Protein AF-A0A7V3J9Q7-F1 (afdb_monomer_lite)

pLDDT: mean 73.06, std 22.64, range [31.22, 98.19]

Secondary structure (DSSP, 8-state):
--------------------------------------------------------EEEEEPPTT--HHHHHHHTT--HHHHHHHTT-S-GGG--TTPEEEEE--------S-----HHHHHHHHHHHHTTS-GGGGSHHHHHHHHS-GGG---TTSEEEEEEEETTTTEEEEEEEEEETTEEEEEEEEEE-SS--STTPPPEEEEEEEEP-

Radius of gyration: 30.02 Å; chains: 1; bounding box: 65×78×77 Å

Organism: NCBI:txid2268181

InterPro domains:
  IPR018392 LysM domain [PF01476] (60-103)
  IPR018392 LysM domain [PS51782] (58-102)
  IPR018392 LysM domain [SM00257] (59-103)
  IPR018392 LysM domain [cd00118] (58-102)
  IPR036779 LysM domain superfamily [G3DSA:3.10.350.10] (44-114)
  IPR036779 LysM domain superfamily [SSF54106] (58-103)

Structure (mmCIF, N/CA/C/O backbone):
data_AF-A0A7V3J9Q7-F1
#
_entry.id   AF-A0A7V3J9Q7-F1
#
loop_
_atom_site.group_PDB
_atom_site.id
_atom_site.type_symbol
_atom_site.label_atom_id
_atom_site.label_alt_id
_atom_site.label_comp_id
_atom_site.label_asym_id
_atom_site.label_entity_id
_atom_site.label_seq_id
_atom_site.pdbx_PDB_ins_code
_atom_site.Cartn_x
_atom_site.Cartn_y
_atom_site.Cartn_z
_atom_site.occupancy
_atom_site.B_iso_or_equiv
_atom_site.auth_seq_id
_atom_site.auth_comp_id
_atom_site.auth_asym_id
_atom_site.auth_atom_id
_atom_site.pdbx_PDB_model_num
ATOM 1 N N . MET A 1 1 ? -10.368 -32.872 -55.584 1.00 41.00 1 MET A N 1
ATOM 2 C CA . MET A 1 1 ? -10.161 -34.328 -55.421 1.00 41.00 1 MET A CA 1
ATOM 3 C C . MET A 1 1 ? -9.789 -34.605 -53.972 1.00 41.00 1 MET A C 1
ATOM 5 O O . MET A 1 1 ? -8.940 -33.909 -53.437 1.00 41.00 1 MET A O 1
ATOM 9 N N . ARG A 1 2 ? -10.479 -35.553 -53.326 1.00 45.47 2 ARG A N 1
ATOM 10 C CA . ARG A 1 2 ? -10.194 -36.046 -51.968 1.00 45.47 2 ARG A CA 1
ATOM 11 C C . ARG A 1 2 ? -9.104 -37.123 -52.031 1.00 45.47 2 ARG A C 1
ATOM 13 O O . ARG A 1 2 ? -9.276 -38.074 -52.784 1.00 45.47 2 ARG A O 1
ATOM 20 N N . ALA A 1 3 ? -8.084 -37.044 -51.183 1.00 40.31 3 ALA A N 1
ATOM 21 C CA . ALA A 1 3 ? -7.290 -38.193 -50.730 1.00 40.31 3 ALA A CA 1
ATOM 22 C C . ALA A 1 3 ? -6.671 -37.804 -49.375 1.00 40.31 3 ALA A C 1
ATOM 24 O O . ALA A 1 3 ? -5.938 -36.828 -49.307 1.00 40.31 3 ALA A O 1
ATOM 25 N N . LYS A 1 4 ? -7.227 -38.263 -48.250 1.00 42.75 4 LYS A N 1
ATOM 26 C CA . LYS A 1 4 ? -7.109 -39.588 -47.604 1.00 42.75 4 LYS A CA 1
ATOM 27 C C . LYS A 1 4 ? -5.907 -39.644 -46.653 1.00 42.75 4 LYS A C 1
ATOM 29 O O . LYS A 1 4 ? -4.795 -39.269 -46.984 1.00 42.75 4 LYS A O 1
ATOM 34 N N . ILE A 1 5 ? -6.239 -40.085 -45.449 1.00 43.50 5 ILE A N 1
ATOM 35 C CA . ILE A 1 5 ? -5.492 -40.097 -44.198 1.00 43.50 5 ILE A CA 1
ATOM 36 C C . ILE A 1 5 ? -4.946 -41.524 -43.946 1.00 43.50 5 ILE A C 1
ATOM 38 O O . ILE A 1 5 ? -5.617 -42.482 -44.332 1.00 43.50 5 ILE A O 1
ATOM 42 N N . LEU A 1 6 ? -3.834 -41.603 -43.185 1.00 34.47 6 LEU A N 1
ATOM 43 C CA . LEU A 1 6 ? -3.257 -42.740 -42.413 1.00 34.47 6 LEU A CA 1
ATOM 44 C C . LEU A 1 6 ? -2.476 -43.849 -43.177 1.00 34.47 6 LEU A C 1
ATOM 46 O O . LEU A 1 6 ? -2.739 -44.038 -44.362 1.00 34.47 6 LEU A O 1
ATOM 50 N N . PRO A 1 7 ? -1.631 -44.688 -42.506 1.00 50.28 7 PRO A N 1
ATOM 51 C CA . PRO A 1 7 ? -1.006 -44.603 -41.163 1.00 50.28 7 PRO A CA 1
ATOM 52 C C . PRO A 1 7 ? 0.508 -44.976 -41.080 1.00 50.28 7 PRO A C 1
ATOM 54 O O . PRO A 1 7 ? 1.081 -45.590 -41.972 1.00 50.28 7 PRO A O 1
ATOM 57 N N . VAL A 1 8 ? 1.100 -44.618 -39.928 1.00 42.59 8 VAL A N 1
ATOM 58 C CA . VAL A 1 8 ? 2.053 -45.351 -39.051 1.00 42.59 8 VAL A CA 1
ATOM 59 C C . VAL A 1 8 ? 2.678 -46.647 -39.588 1.00 42.59 8 VAL A C 1
ATOM 61 O O . VAL A 1 8 ? 1.946 -47.581 -39.892 1.00 42.59 8 VAL A O 1
ATOM 64 N N . LEU A 1 9 ? 4.008 -46.786 -39.467 1.00 44.31 9 LEU A N 1
ATOM 65 C CA . LEU A 1 9 ? 4.623 -48.070 -39.109 1.00 44.31 9 LEU A CA 1
ATOM 66 C C . LEU A 1 9 ? 5.911 -47.901 -38.286 1.00 44.31 9 LEU A C 1
ATOM 68 O O . LEU A 1 9 ? 6.803 -47.115 -38.588 1.00 44.31 9 LEU A O 1
ATOM 72 N N . LEU A 1 10 ? 5.912 -48.671 -37.206 1.00 39.03 10 LEU A N 1
ATOM 73 C CA . LEU A 1 10 ? 6.928 -48.917 -36.199 1.00 39.03 10 LEU A CA 1
ATOM 74 C C . LEU A 1 10 ? 8.033 -49.808 -36.794 1.00 39.03 10 LEU A C 1
ATOM 76 O O . LEU A 1 10 ? 7.714 -50.819 -37.415 1.00 39.03 10 LEU A O 1
ATOM 80 N N . SER A 1 11 ? 9.308 -49.519 -36.542 1.00 42.97 11 SER A N 1
ATOM 81 C CA . SER A 1 11 ? 10.368 -50.520 -36.726 1.00 42.97 11 SER A CA 1
ATOM 82 C C . SER A 1 11 ? 11.548 -50.243 -35.801 1.00 42.97 11 SER A C 1
ATOM 84 O O . SER A 1 11 ? 12.405 -49.406 -36.076 1.00 42.97 11 SER A O 1
ATOM 86 N N . ALA A 1 12 ? 11.564 -50.970 -34.686 1.00 43.78 12 ALA A N 1
ATOM 87 C CA . ALA A 1 12 ? 12.750 -51.201 -33.880 1.00 43.78 12 ALA A CA 1
ATOM 88 C C . ALA A 1 12 ? 13.674 -52.187 -34.614 1.00 43.78 12 ALA A C 1
ATOM 90 O O . ALA A 1 12 ? 13.198 -53.198 -35.126 1.00 43.78 12 ALA A O 1
ATOM 91 N N . PHE A 1 13 ? 14.982 -51.933 -34.611 1.00 45.47 13 PHE A N 1
ATOM 92 C CA . PHE A 1 13 ? 15.988 -52.959 -34.879 1.00 45.47 13 PHE A CA 1
ATOM 93 C C . PHE A 1 13 ? 17.159 -52.782 -33.910 1.00 45.47 13 PHE A C 1
ATOM 95 O O . PHE A 1 13 ? 17.910 -51.812 -33.969 1.00 45.47 13 PHE A O 1
ATOM 102 N N . PHE A 1 14 ? 17.269 -53.736 -32.989 1.00 41.88 14 PHE A N 1
ATOM 103 C CA . PHE A 1 14 ? 18.466 -54.027 -32.212 1.00 41.88 14 PHE A CA 1
ATOM 104 C C . PHE A 1 14 ? 19.418 -54.849 -33.084 1.00 41.88 14 PHE A C 1
ATOM 106 O O . PHE A 1 14 ? 19.004 -55.903 -33.556 1.00 41.88 14 PHE A O 1
ATOM 113 N N . VAL A 1 15 ? 20.688 -54.450 -33.194 1.00 41.09 15 VAL A N 1
ATOM 114 C CA . VAL A 1 15 ? 21.815 -55.396 -33.280 1.00 41.09 15 VAL A CA 1
ATOM 115 C C . VAL A 1 15 ? 23.009 -54.799 -32.534 1.00 41.09 15 VAL A C 1
ATOM 117 O O . VAL A 1 15 ? 23.557 -53.767 -32.911 1.00 41.09 15 VAL A O 1
ATOM 120 N N . VAL A 1 16 ? 23.390 -55.473 -31.453 1.00 39.41 16 VAL A N 1
ATOM 121 C CA . VAL A 1 16 ? 24.635 -55.302 -30.697 1.00 39.41 16 VAL A CA 1
ATOM 122 C C . VAL A 1 16 ? 25.598 -56.390 -31.173 1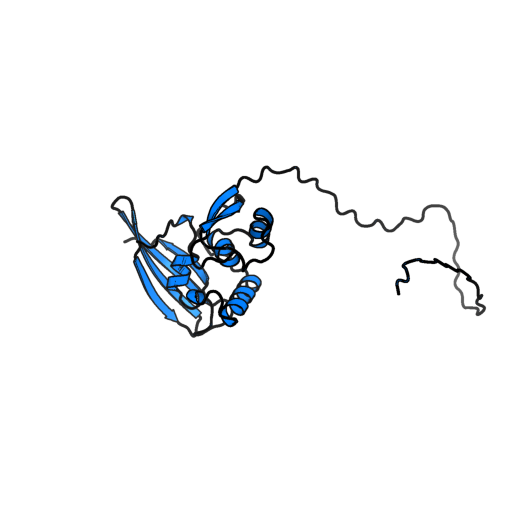.00 39.41 16 VAL A C 1
ATOM 124 O O . VAL A 1 16 ? 25.153 -57.523 -31.317 1.00 39.41 16 VAL A O 1
ATOM 127 N N . PHE A 1 17 ? 26.877 -56.061 -31.392 1.00 36.72 17 PHE A N 1
ATOM 128 C CA . PHE A 1 17 ? 28.076 -56.745 -30.855 1.00 36.72 17 PHE A CA 1
ATOM 129 C C . PHE A 1 17 ? 29.327 -56.408 -31.686 1.00 36.72 17 PHE A C 1
ATOM 131 O O . PHE A 1 17 ? 29.392 -56.683 -32.879 1.00 36.72 17 PHE A O 1
ATOM 138 N N . GLY A 1 18 ? 30.352 -55.871 -31.022 1.00 35.53 18 GLY A N 1
ATOM 139 C CA . GLY A 1 18 ? 31.709 -55.714 -31.547 1.00 35.53 18 GLY A CA 1
ATOM 140 C C . GLY A 1 18 ? 32.694 -55.694 -30.380 1.00 35.53 18 GLY A C 1
ATOM 141 O O . GLY A 1 18 ? 32.680 -54.776 -29.569 1.00 35.53 18 GLY A O 1
ATOM 142 N N . PHE A 1 19 ? 33.454 -56.778 -30.260 1.00 41.75 19 PHE A N 1
ATOM 143 C CA . PHE A 1 19 ? 34.238 -57.225 -29.109 1.00 41.75 19 PHE A CA 1
ATOM 144 C C . PHE A 1 19 ? 35.625 -56.553 -29.047 1.00 41.75 19 PHE A C 1
ATOM 146 O O . PHE A 1 19 ? 36.239 -56.283 -30.076 1.00 41.75 19 PHE A O 1
ATOM 153 N N . ILE A 1 20 ? 36.108 -56.314 -27.824 1.00 42.19 20 ILE A N 1
ATOM 154 C CA . ILE A 1 20 ? 37.386 -55.676 -27.456 1.00 42.19 20 ILE A CA 1
ATOM 155 C C . ILE A 1 20 ? 38.501 -56.730 -27.342 1.00 42.19 20 ILE A C 1
ATOM 157 O O . ILE A 1 20 ? 38.254 -57.805 -26.802 1.00 42.19 20 ILE A O 1
ATOM 161 N N . LEU A 1 21 ? 39.744 -56.387 -27.716 1.00 39.53 21 LEU A N 1
ATOM 162 C CA . LEU A 1 21 ? 40.967 -57.008 -27.176 1.00 39.53 21 LEU A CA 1
ATOM 163 C C . LEU A 1 21 ? 42.074 -55.959 -26.968 1.00 39.53 21 LEU A C 1
ATOM 165 O O . LEU A 1 21 ? 42.454 -55.254 -27.898 1.00 39.53 21 LEU A O 1
ATOM 169 N N . GLY A 1 22 ? 42.601 -55.897 -25.740 1.00 37.06 22 GLY A N 1
ATOM 170 C CA . GLY A 1 22 ? 43.742 -55.068 -25.335 1.00 37.06 22 GLY A CA 1
ATOM 171 C C . GLY A 1 22 ? 44.026 -55.157 -23.826 1.00 37.06 22 GLY A C 1
ATOM 172 O O . GLY A 1 22 ? 43.505 -54.370 -23.045 1.00 37.06 22 GLY A O 1
ATOM 173 N N . VAL A 1 23 ? 44.827 -56.154 -23.437 1.00 40.34 23 VAL A N 1
ATOM 174 C CA . VAL A 1 23 ? 45.453 -56.432 -22.116 1.00 40.34 23 VAL A CA 1
ATOM 175 C C . VAL A 1 23 ? 46.649 -55.483 -21.857 1.00 40.34 23 VAL A C 1
ATOM 177 O O . VAL A 1 23 ? 47.293 -55.100 -22.823 1.00 40.34 23 VAL A O 1
ATOM 180 N N . GLY A 1 24 ? 47.087 -55.071 -20.653 1.00 32.69 24 GLY A N 1
ATOM 181 C CA . GLY A 1 24 ? 46.700 -55.284 -19.249 1.00 32.69 24 GLY A CA 1
ATOM 182 C C . GLY A 1 24 ? 47.695 -54.582 -18.279 1.00 32.69 24 GLY A C 1
ATOM 183 O O . GLY A 1 24 ? 48.680 -54.024 -18.750 1.00 32.69 24 GLY A O 1
ATOM 184 N N . LEU A 1 25 ? 47.438 -54.602 -16.952 1.00 45.59 25 LEU A N 1
ATOM 185 C CA . LEU A 1 25 ? 48.426 -54.673 -15.836 1.00 45.59 25 LEU A CA 1
ATOM 186 C C . LEU A 1 25 ? 47.744 -54.669 -14.436 1.00 45.59 25 LEU A C 1
ATOM 188 O O . LEU A 1 25 ? 47.358 -53.644 -13.891 1.00 45.59 25 LEU A O 1
ATOM 192 N N . THR A 1 26 ? 47.589 -55.885 -13.901 1.00 34.38 26 THR A N 1
ATOM 193 C CA . THR A 1 26 ? 47.689 -56.386 -12.507 1.00 34.38 26 THR A CA 1
ATOM 194 C C . THR A 1 26 ? 47.547 -55.459 -11.277 1.00 34.38 26 THR A C 1
ATOM 196 O O . THR A 1 26 ? 48.438 -54.660 -11.005 1.00 34.38 26 THR A O 1
ATOM 199 N N . LYS A 1 27 ? 46.589 -55.781 -10.380 1.00 41.62 27 LYS A N 1
ATOM 200 C CA . LYS A 1 27 ? 46.812 -56.546 -9.121 1.00 41.62 27 LYS A CA 1
ATOM 201 C C . LYS A 1 27 ? 45.519 -57.248 -8.650 1.00 41.62 27 LYS A C 1
ATOM 203 O O . LYS A 1 27 ? 44.434 -56.686 -8.716 1.00 41.62 27 LYS A O 1
ATOM 208 N N . LEU A 1 28 ? 45.685 -58.496 -8.206 1.00 34.75 28 LEU A N 1
ATOM 209 C CA . LEU A 1 28 ? 44.680 -59.463 -7.747 1.00 34.75 28 LEU A CA 1
ATOM 210 C C . LEU A 1 28 ? 44.465 -59.349 -6.229 1.00 34.75 28 LEU A C 1
ATOM 212 O O . LEU A 1 28 ? 45.459 -59.346 -5.506 1.00 34.75 28 LEU A O 1
ATOM 216 N N . ASN A 1 29 ? 43.215 -59.394 -5.746 1.00 32.72 29 ASN A N 1
ATOM 217 C CA . ASN A 1 29 ? 42.894 -60.196 -4.558 1.00 32.72 29 ASN A CA 1
ATOM 218 C C . ASN A 1 29 ? 41.396 -60.582 -4.464 1.00 32.72 29 ASN A C 1
ATOM 220 O O . ASN A 1 29 ? 40.527 -59.727 -4.364 1.00 32.72 29 ASN A O 1
ATOM 224 N N . THR A 1 30 ? 41.187 -61.898 -4.558 1.00 37.56 30 THR A N 1
ATOM 225 C CA . THR A 1 30 ? 40.127 -62.832 -4.109 1.00 37.56 30 THR A CA 1
ATOM 226 C C . THR A 1 30 ? 38.673 -62.401 -3.785 1.00 37.56 30 THR A C 1
ATOM 228 O O . THR A 1 30 ? 38.388 -61.523 -2.982 1.00 37.56 30 THR A O 1
ATOM 231 N N . SER A 1 31 ? 37.754 -63.160 -4.407 1.00 37.31 31 SER A N 1
ATOM 232 C CA . SER A 1 31 ? 36.275 -63.168 -4.343 1.00 37.31 31 SER A CA 1
ATOM 233 C C . SER A 1 31 ? 35.722 -63.804 -3.046 1.00 37.31 31 SER A C 1
ATOM 235 O O . SER A 1 31 ? 36.432 -64.605 -2.435 1.00 37.31 31 SER A O 1
ATOM 237 N N . PRO A 1 32 ? 34.462 -63.521 -2.642 1.00 42.09 32 PRO A N 1
ATOM 238 C CA . PRO A 1 32 ? 33.337 -64.335 -3.135 1.00 42.09 32 PRO A CA 1
ATOM 239 C C . PRO A 1 32 ? 32.060 -63.528 -3.481 1.00 42.09 32 PRO A C 1
ATOM 241 O O . PRO A 1 32 ? 31.692 -62.579 -2.799 1.00 42.09 32 PRO A O 1
ATOM 244 N N . SER A 1 33 ? 31.339 -63.946 -4.526 1.00 38.38 33 SER A N 1
ATOM 245 C CA . SER A 1 33 ? 29.896 -63.667 -4.715 1.00 38.38 33 SER A CA 1
ATOM 246 C C . SER A 1 33 ? 29.082 -64.652 -3.853 1.00 38.38 33 SER A C 1
ATOM 248 O O . SER A 1 33 ? 29.556 -65.783 -3.713 1.00 38.38 33 SER A O 1
ATOM 250 N N . PRO A 1 34 ? 27.878 -64.320 -3.317 1.00 41.72 34 PRO A N 1
ATOM 251 C CA . PRO A 1 34 ? 26.748 -63.939 -4.177 1.00 41.72 34 PRO A CA 1
ATOM 252 C C . PRO A 1 34 ? 25.661 -63.000 -3.575 1.00 41.72 34 PRO A C 1
ATOM 254 O O . PRO A 1 34 ? 25.532 -62.837 -2.368 1.00 41.72 34 PRO A O 1
ATOM 257 N N . ILE A 1 35 ? 24.776 -62.530 -4.471 1.00 33.41 35 ILE A N 1
ATOM 258 C CA . ILE A 1 35 ? 23.410 -61.995 -4.249 1.00 33.41 35 ILE A CA 1
ATOM 259 C C . ILE A 1 35 ? 23.276 -60.472 -4.009 1.00 33.41 35 ILE A C 1
ATOM 261 O O . ILE A 1 35 ? 23.904 -59.880 -3.144 1.00 33.41 35 ILE A O 1
ATOM 265 N N . ALA A 1 36 ? 22.329 -59.904 -4.768 1.00 36.38 36 ALA A N 1
ATOM 266 C CA . ALA A 1 36 ? 21.665 -58.603 -4.637 1.00 36.38 36 ALA A CA 1
ATOM 267 C C . ALA A 1 36 ? 22.409 -57.357 -5.149 1.00 36.38 36 ALA A C 1
ATOM 269 O O . ALA A 1 36 ? 23.068 -56.616 -4.427 1.00 36.38 36 ALA A O 1
ATOM 270 N N . GLN A 1 37 ? 22.136 -57.055 -6.420 1.00 33.41 37 GLN A N 1
ATOM 271 C CA . GLN A 1 37 ? 22.064 -55.690 -6.924 1.00 33.41 37 GLN A CA 1
ATOM 272 C C . GLN A 1 37 ? 20.987 -54.913 -6.145 1.00 33.41 37 GLN A C 1
ATOM 274 O O . GLN A 1 37 ? 19.808 -54.916 -6.499 1.00 33.41 37 GLN A O 1
ATOM 279 N N . THR A 1 38 ? 21.380 -54.211 -5.091 1.00 31.22 38 THR A N 1
ATOM 280 C CA . THR A 1 38 ? 20.628 -53.054 -4.592 1.00 31.22 38 THR A CA 1
ATOM 281 C C . THR A 1 38 ? 20.996 -51.902 -5.532 1.00 31.22 38 THR A C 1
ATOM 283 O O . THR A 1 38 ? 22.032 -51.265 -5.398 1.00 31.22 38 THR A O 1
ATOM 286 N N . SER A 1 39 ? 20.328 -51.774 -6.678 1.00 37.19 39 SER A N 1
ATOM 287 C CA . SER A 1 39 ? 19.105 -50.977 -6.773 1.00 37.19 39 SER A CA 1
ATOM 288 C C . SER A 1 39 ? 19.296 -49.660 -6.029 1.00 37.19 39 SER A C 1
ATOM 290 O O . SER A 1 39 ? 19.082 -49.604 -4.823 1.00 37.19 39 SER A O 1
ATOM 292 N N . GLN A 1 40 ? 19.708 -48.616 -6.754 1.00 38.75 40 GLN A N 1
ATOM 293 C CA . GLN A 1 40 ? 19.449 -47.239 -6.349 1.00 38.75 40 GLN A CA 1
ATOM 294 C C . GLN A 1 40 ? 17.972 -47.149 -5.949 1.00 38.75 40 GLN A C 1
ATOM 296 O O . GLN A 1 40 ? 17.105 -47.286 -6.819 1.00 38.75 40 GLN A O 1
ATOM 301 N N . PRO A 1 41 ? 17.637 -46.902 -4.675 1.00 39.69 41 PRO A N 1
ATOM 302 C CA . PRO A 1 41 ? 16.307 -46.458 -4.354 1.00 39.69 41 PRO A CA 1
ATOM 303 C C . PRO A 1 41 ? 16.287 -44.991 -4.762 1.00 39.69 41 PRO A C 1
ATOM 305 O O . PRO A 1 41 ? 16.881 -44.130 -4.113 1.00 39.69 41 PRO A O 1
ATOM 308 N N . LYS A 1 42 ? 15.609 -44.726 -5.882 1.00 37.22 42 LYS A N 1
ATOM 309 C CA . LYS A 1 42 ? 14.637 -43.637 -5.993 1.00 37.22 42 LYS A CA 1
ATOM 310 C C . LYS A 1 42 ? 14.249 -43.208 -4.579 1.00 37.22 42 LYS A C 1
ATOM 312 O O . LYS A 1 42 ? 13.514 -43.943 -3.924 1.00 37.22 42 LYS A O 1
ATOM 317 N N . GLN A 1 43 ? 14.817 -42.103 -4.089 1.00 34.53 43 GLN A N 1
ATOM 318 C CA . GLN A 1 43 ? 14.392 -41.557 -2.812 1.00 34.53 43 GLN A CA 1
ATOM 319 C C . GLN A 1 43 ? 12.928 -41.193 -2.986 1.00 34.53 43 GLN A C 1
ATOM 321 O O . GLN A 1 43 ? 12.533 -40.282 -3.712 1.00 34.53 43 GLN A O 1
ATOM 326 N N . GLU A 1 44 ? 12.143 -42.080 -2.407 1.00 40.12 44 GLU A N 1
ATOM 327 C CA . GLU A 1 44 ? 10.722 -42.070 -2.255 1.00 40.12 44 GLU A CA 1
ATOM 328 C C . GLU A 1 44 ? 10.382 -40.751 -1.572 1.00 40.12 44 GLU A C 1
ATOM 330 O O . GLU A 1 44 ? 10.581 -40.576 -0.370 1.00 40.12 44 GLU A O 1
ATOM 335 N N . VAL A 1 45 ? 9.912 -39.786 -2.369 1.00 42.19 45 VAL A N 1
ATOM 336 C CA . VAL A 1 45 ? 9.119 -38.676 -1.853 1.00 42.19 45 VAL A CA 1
ATOM 337 C C . VAL A 1 45 ? 7.956 -39.345 -1.148 1.00 42.19 45 VAL A C 1
ATOM 339 O O . VAL A 1 45 ? 7.003 -39.809 -1.776 1.00 42.19 45 VAL A O 1
ATOM 342 N N . LYS A 1 46 ? 8.115 -39.484 0.166 1.00 36.06 46 LYS A N 1
ATOM 343 C CA . LYS A 1 46 ? 7.106 -39.939 1.100 1.00 36.06 46 LYS A CA 1
ATOM 344 C C . LYS A 1 46 ? 5.839 -39.181 0.729 1.00 36.06 46 LYS A C 1
ATOM 346 O O . LYS A 1 46 ? 5.761 -37.972 0.935 1.00 36.06 46 LYS A O 1
ATOM 351 N N . LYS A 1 47 ? 4.872 -39.884 0.131 1.00 34.94 47 LYS A N 1
ATOM 352 C CA . LYS A 1 47 ? 3.496 -39.414 -0.000 1.00 34.94 47 LYS A CA 1
ATOM 353 C C . LYS A 1 47 ? 2.987 -39.210 1.420 1.00 34.94 47 LYS A C 1
ATOM 355 O O . LYS A 1 47 ? 2.400 -40.106 2.018 1.00 34.94 47 LYS A O 1
ATOM 360 N N . GLN A 1 48 ? 3.253 -38.040 1.983 1.00 32.19 48 GLN A N 1
ATOM 361 C CA . GLN A 1 48 ? 2.405 -37.497 3.017 1.00 32.19 48 GLN A CA 1
ATOM 362 C C . GLN A 1 48 ? 1.076 -37.231 2.320 1.00 32.19 48 GLN A C 1
ATOM 364 O O . GLN A 1 48 ? 0.919 -36.272 1.571 1.00 32.19 48 GLN A O 1
ATOM 369 N N . GLN A 1 49 ? 0.149 -38.170 2.493 1.00 40.69 49 GLN A N 1
ATOM 370 C CA . GLN A 1 49 ? -1.270 -37.883 2.404 1.00 40.69 49 GLN A CA 1
ATOM 371 C C . GLN A 1 49 ? -1.550 -36.718 3.354 1.00 40.69 49 GLN A C 1
ATOM 373 O O . GLN A 1 49 ? -1.750 -36.920 4.549 1.00 40.69 49 GLN A O 1
ATOM 378 N N . THR A 1 50 ? -1.573 -35.498 2.833 1.00 37.25 50 THR A N 1
ATOM 379 C CA . THR A 1 50 ? -2.413 -34.463 3.417 1.00 37.25 50 THR A CA 1
ATOM 380 C C . THR A 1 50 ? -3.843 -34.913 3.150 1.00 37.25 50 THR A C 1
ATOM 382 O O . THR A 1 50 ? -4.311 -34.945 2.011 1.00 37.25 50 THR A O 1
ATOM 385 N N . GLN A 1 51 ? -4.523 -35.353 4.210 1.00 35.97 51 GLN A N 1
ATOM 386 C CA . GLN A 1 51 ? -5.983 -35.380 4.247 1.00 35.97 51 GLN A CA 1
ATOM 387 C C . GLN A 1 51 ? -6.510 -34.042 3.700 1.00 35.97 51 GLN A C 1
ATOM 389 O O . GLN A 1 51 ? -5.821 -33.033 3.866 1.00 35.97 51 GLN A O 1
ATOM 394 N N . PRO A 1 52 ? -7.695 -33.991 3.066 1.00 40.34 52 PRO A N 1
ATOM 395 C CA . PRO A 1 52 ? -8.306 -32.724 2.694 1.00 40.34 52 PRO A CA 1
ATOM 396 C C . PRO A 1 52 ? -8.562 -31.929 3.978 1.00 40.34 52 PRO A C 1
ATOM 398 O O . PRO A 1 52 ? -9.588 -32.094 4.637 1.00 40.34 52 PRO A O 1
ATOM 401 N N . GLN A 1 53 ? -7.591 -31.101 4.369 1.00 47.75 53 GLN A N 1
ATOM 402 C CA . GLN A 1 53 ? -7.785 -30.065 5.358 1.00 47.75 53 GLN A CA 1
ATOM 403 C C . GLN A 1 53 ? -8.891 -29.209 4.771 1.00 47.75 53 GLN A C 1
ATOM 405 O O . GLN A 1 53 ? -8.777 -28.699 3.659 1.00 47.75 53 GLN A O 1
ATOM 410 N N . LYS A 1 54 ? -10.024 -29.176 5.463 1.00 47.84 54 LYS A N 1
ATOM 411 C CA . LYS A 1 54 ? -11.166 -28.355 5.097 1.00 47.84 54 LYS A CA 1
ATOM 412 C C . LYS A 1 54 ? -10.664 -26.915 5.151 1.00 47.84 54 LYS A C 1
ATOM 414 O O . LYS A 1 54 ? -10.607 -26.347 6.236 1.00 47.84 54 LYS A O 1
ATOM 419 N N . GLU A 1 55 ? -10.188 -26.392 4.022 1.00 57.09 55 GLU A N 1
ATOM 420 C CA . GLU A 1 55 ? -9.611 -25.056 3.945 1.00 57.09 55 GLU A CA 1
ATOM 421 C C . GLU A 1 55 ? -10.711 -24.075 4.322 1.00 57.09 55 GLU A C 1
ATOM 423 O O . GLU A 1 55 ? -11.656 -23.826 3.571 1.00 57.09 55 GLU A O 1
ATOM 428 N N . THR A 1 56 ? -10.651 -23.595 5.559 1.00 78.69 56 THR A N 1
ATOM 429 C CA . THR A 1 56 ? -11.516 -22.525 6.016 1.00 78.69 56 THR A CA 1
ATOM 430 C C . THR A 1 56 ? -11.016 -21.269 5.333 1.00 78.69 56 THR A C 1
ATOM 432 O O . THR A 1 56 ? -9.875 -20.864 5.543 1.00 78.69 56 THR A O 1
ATOM 435 N N . TYR A 1 57 ? -11.848 -20.686 4.480 1.00 82.25 57 TYR A N 1
ATOM 436 C CA . TYR A 1 57 ? -11.543 -19.453 3.772 1.00 82.25 57 TYR A CA 1
ATOM 437 C C . TYR A 1 57 ? -12.465 -18.329 4.247 1.00 82.25 57 TYR A C 1
ATOM 439 O O . TYR A 1 57 ? -13.630 -18.560 4.576 1.00 82.25 57 TYR A O 1
ATOM 447 N N . LYS A 1 58 ? -11.949 -17.100 4.248 1.00 86.19 58 LYS A N 1
ATOM 448 C CA . LYS A 1 58 ? -12.761 -15.873 4.266 1.00 86.19 58 LYS A CA 1
ATOM 449 C C . LYS A 1 58 ? -12.924 -15.358 2.835 1.00 86.19 58 LYS A C 1
ATOM 451 O O . LYS A 1 58 ? -12.274 -15.863 1.924 1.00 86.19 58 LYS A O 1
ATOM 456 N N . THR A 1 59 ? -13.788 -14.375 2.611 1.00 87.75 59 THR A N 1
ATOM 457 C CA . THR A 1 59 ? -13.976 -13.771 1.282 1.00 87.75 59 THR A CA 1
ATOM 458 C C . THR A 1 59 ? -13.465 -12.338 1.238 1.00 87.75 59 THR A C 1
ATOM 460 O O . THR A 1 59 ? -13.609 -11.607 2.215 1.00 87.75 59 THR A O 1
ATOM 463 N N . TYR A 1 60 ? -12.915 -11.928 0.098 1.00 83.94 60 TYR A N 1
ATOM 464 C CA . TYR A 1 60 ? -12.516 -10.552 -0.191 1.00 83.94 60 TYR A CA 1
ATOM 465 C C . TYR A 1 60 ? -13.088 -10.124 -1.543 1.00 83.94 60 TYR A C 1
ATOM 467 O O . TYR A 1 60 ? -12.924 -10.838 -2.530 1.00 83.94 60 TYR A O 1
ATOM 475 N N . THR A 1 61 ? -13.751 -8.971 -1.593 1.00 85.00 61 THR A N 1
ATOM 476 C CA . THR A 1 61 ? -14.229 -8.388 -2.851 1.00 85.00 61 THR A CA 1
ATOM 477 C C . THR A 1 61 ? -13.144 -7.482 -3.414 1.00 85.00 61 THR A C 1
ATOM 479 O O . THR A 1 61 ? -12.791 -6.491 -2.783 1.00 85.00 61 THR A O 1
ATOM 482 N N . VAL A 1 62 ? -12.636 -7.824 -4.597 1.00 81.81 62 VAL A N 1
ATOM 483 C CA . VAL A 1 62 ? -11.616 -7.062 -5.326 1.00 81.81 62 VAL A CA 1
ATOM 484 C C . VAL A 1 62 ? -12.107 -5.632 -5.534 1.00 81.81 62 VAL A C 1
ATOM 486 O O . VAL A 1 62 ? -13.174 -5.413 -6.113 1.00 81.81 62 VAL A O 1
ATOM 489 N N . LEU A 1 63 ? -11.341 -4.655 -5.064 1.00 74.44 63 LEU A N 1
ATOM 490 C CA . LEU A 1 63 ? -11.636 -3.240 -5.252 1.00 74.44 63 LEU A CA 1
ATOM 491 C C . LEU A 1 63 ? -11.090 -2.749 -6.604 1.00 74.44 63 LEU A C 1
ATOM 493 O O . LEU A 1 63 ? -10.191 -3.369 -7.179 1.00 74.44 63 LEU A O 1
ATOM 497 N N . PRO A 1 64 ? -11.621 -1.647 -7.164 1.00 68.44 64 PRO A N 1
ATOM 498 C CA . PRO A 1 64 ? -11.029 -1.027 -8.346 1.00 68.44 64 PRO A CA 1
ATOM 499 C C . PRO A 1 64 ? -9.541 -0.719 -8.132 1.00 68.44 64 PRO A C 1
ATOM 501 O O . PRO A 1 64 ? -9.187 -0.010 -7.197 1.00 68.44 64 PRO A O 1
ATOM 504 N N . GLY A 1 65 ? -8.682 -1.247 -9.009 1.00 68.50 65 GLY A N 1
ATOM 505 C CA . GLY A 1 65 ? -7.227 -1.055 -8.942 1.00 68.50 65 GLY A CA 1
ATOM 506 C C . GLY A 1 65 ? -6.454 -2.133 -8.171 1.00 68.50 65 GLY A C 1
ATOM 507 O O . GLY A 1 65 ? -5.222 -2.140 -8.247 1.00 68.50 65 GLY A O 1
ATOM 508 N N . ASP A 1 66 ? -7.147 -3.061 -7.501 1.00 75.06 66 ASP A N 1
ATOM 509 C CA . ASP A 1 66 ? -6.519 -4.217 -6.860 1.00 75.06 66 ASP A CA 1
ATOM 510 C C . ASP A 1 66 ? -5.907 -5.168 -7.901 1.00 75.06 66 ASP A C 1
ATOM 512 O O . ASP A 1 66 ? -6.464 -5.412 -8.974 1.00 75.06 66 ASP A O 1
ATOM 516 N N . THR A 1 67 ? -4.785 -5.784 -7.535 1.00 80.19 67 THR A N 1
ATOM 517 C CA . THR A 1 67 ? -4.184 -6.912 -8.259 1.00 80.19 67 THR A CA 1
ATOM 518 C C . THR A 1 67 ? -4.032 -8.101 -7.329 1.00 80.19 67 THR A C 1
ATOM 520 O O . THR A 1 67 ? -4.014 -7.939 -6.108 1.00 80.19 67 THR A O 1
ATOM 523 N N . LEU A 1 68 ? -3.907 -9.312 -7.880 1.00 81.75 68 LEU A N 1
ATOM 524 C CA . LEU A 1 68 ? -3.780 -10.515 -7.051 1.00 81.75 68 LEU A CA 1
ATOM 525 C C . LEU A 1 68 ? -2.562 -10.420 -6.124 1.00 81.75 68 LEU A C 1
ATOM 527 O O . LEU A 1 68 ? -2.618 -10.807 -4.959 1.00 81.75 68 LEU A O 1
ATOM 531 N N . LEU A 1 69 ? -1.491 -9.823 -6.646 1.00 76.12 69 LEU A N 1
ATOM 532 C CA . LEU A 1 69 ? -0.264 -9.535 -5.929 1.00 76.12 69 LEU A CA 1
ATOM 533 C C . LEU A 1 69 ? -0.479 -8.509 -4.809 1.00 76.12 69 LEU A C 1
ATOM 535 O O . LEU A 1 69 ? -0.096 -8.785 -3.674 1.00 76.12 69 LEU A O 1
ATOM 539 N N . GLY A 1 70 ? -1.151 -7.384 -5.078 1.00 74.38 70 GLY A N 1
ATOM 540 C CA . GLY A 1 70 ? -1.487 -6.397 -4.043 1.00 74.38 70 GLY A CA 1
ATOM 541 C C . GLY A 1 70 ? -2.365 -6.979 -2.936 1.00 74.38 70 GLY A C 1
ATOM 542 O O . GLY A 1 70 ? -2.047 -6.843 -1.759 1.00 74.38 70 GLY A O 1
ATOM 543 N N . ILE A 1 71 ? -3.390 -7.754 -3.297 1.00 77.44 71 ILE A N 1
ATOM 544 C CA . ILE A 1 71 ? -4.254 -8.449 -2.331 1.00 77.44 71 ILE A CA 1
ATOM 545 C C . ILE A 1 71 ? -3.449 -9.445 -1.491 1.00 77.44 71 ILE A C 1
ATOM 547 O O . ILE A 1 71 ? -3.649 -9.530 -0.282 1.00 77.44 71 ILE A O 1
ATOM 551 N N . SER A 1 72 ? -2.522 -10.183 -2.108 1.00 78.81 72 SER A N 1
ATOM 552 C CA . SER A 1 72 ? -1.664 -11.133 -1.395 1.00 78.81 72 SER A CA 1
ATOM 553 C C . SER A 1 72 ? -0.806 -10.446 -0.326 1.00 78.81 72 SER A C 1
ATOM 555 O O . SER A 1 72 ? -0.656 -10.964 0.774 1.00 78.81 72 SER A O 1
ATOM 557 N N . VAL A 1 73 ? -0.284 -9.252 -0.630 1.00 72.69 73 VAL A N 1
ATOM 558 C CA . VAL A 1 73 ? 0.489 -8.437 0.315 1.00 72.69 73 VAL A CA 1
ATOM 559 C C . VAL A 1 73 ? -0.428 -7.906 1.415 1.00 72.69 73 VAL A C 1
ATOM 561 O O . VAL A 1 73 ? -0.171 -8.154 2.588 1.00 72.69 73 VAL A O 1
ATOM 564 N N . LYS A 1 74 ? -1.542 -7.269 1.039 1.00 73.75 74 LYS A N 1
ATOM 565 C CA . LYS A 1 74 ? -2.525 -6.678 1.958 1.00 73.75 74 LYS A CA 1
ATOM 566 C C . LYS A 1 74 ? -3.086 -7.669 2.976 1.00 73.75 74 LYS A C 1
ATOM 568 O O . LYS A 1 74 ? -3.382 -7.312 4.115 1.00 73.75 74 LYS A O 1
ATOM 573 N N . LEU A 1 75 ? -3.324 -8.902 2.535 1.00 76.69 75 LEU A N 1
ATOM 574 C CA . LEU A 1 75 ? -3.948 -9.945 3.346 1.00 76.69 75 LEU A CA 1
ATOM 575 C C . LEU A 1 75 ? -2.937 -10.927 3.937 1.00 76.69 75 LEU A C 1
ATOM 577 O O . LEU A 1 75 ? -3.372 -11.878 4.583 1.00 76.69 75 LEU A O 1
ATOM 581 N N . GLU A 1 76 ? -1.639 -10.694 3.722 1.00 73.31 76 GLU A N 1
ATOM 582 C CA . GLU A 1 76 ? -0.538 -11.536 4.204 1.00 73.31 76 GLU A CA 1
ATOM 583 C C . GLU A 1 76 ? -0.699 -13.014 3.807 1.00 73.31 76 GLU A C 1
ATOM 585 O O . GLU A 1 76 ? -0.391 -13.930 4.569 1.00 73.31 76 GLU A O 1
ATOM 590 N N . VAL A 1 77 ? -1.195 -13.254 2.590 1.00 78.44 77 VAL A N 1
ATOM 591 C CA . VAL A 1 77 ? -1.354 -14.600 2.026 1.00 78.44 77 VAL A CA 1
ATOM 592 C C . VAL A 1 77 ? -0.375 -14.813 0.874 1.00 78.44 77 VAL A C 1
ATOM 594 O O . VAL A 1 77 ? -0.145 -13.887 0.090 1.00 78.44 77 VAL A O 1
ATOM 597 N N . PRO A 1 78 ? 0.204 -16.014 0.714 1.00 79.81 78 PRO A N 1
ATOM 598 C CA . PRO A 1 78 ? 1.005 -16.327 -0.463 1.00 79.81 78 PRO A CA 1
ATOM 599 C C . PRO A 1 78 ? 0.180 -16.146 -1.747 1.00 79.81 78 PRO A C 1
ATOM 601 O O . PRO A 1 78 ? -0.974 -16.573 -1.830 1.00 79.81 78 PRO A O 1
ATOM 604 N N . MET A 1 79 ? 0.743 -15.461 -2.750 1.00 80.75 79 MET A N 1
ATOM 605 C CA . MET A 1 79 ? 0.015 -15.148 -3.989 1.00 80.75 79 MET A CA 1
ATOM 606 C C . MET A 1 79 ? -0.319 -16.414 -4.779 1.00 80.75 79 MET A C 1
ATOM 608 O O . MET A 1 79 ? -1.392 -16.503 -5.364 1.00 80.75 79 MET A O 1
ATOM 612 N N . ASP A 1 80 ? 0.590 -17.384 -4.793 1.00 80.38 80 ASP A N 1
ATOM 613 C CA . ASP A 1 80 ? 0.429 -18.688 -5.429 1.00 80.38 80 ASP A CA 1
ATOM 614 C C . ASP A 1 80 ? -0.688 -19.505 -4.770 1.00 80.38 80 ASP A C 1
ATOM 616 O O . ASP A 1 80 ? -1.533 -20.072 -5.465 1.00 80.38 80 ASP A O 1
ATOM 620 N N . GLU A 1 81 ? -0.749 -19.503 -3.438 1.00 84.12 81 GLU A N 1
ATOM 621 C CA . GLU A 1 81 ? -1.834 -20.120 -2.675 1.00 84.12 81 GLU A CA 1
ATOM 622 C C . GLU A 1 81 ? -3.171 -19.430 -2.975 1.00 84.12 81 GLU A C 1
ATOM 624 O O . GLU A 1 81 ? -4.157 -20.094 -3.302 1.00 84.12 81 GLU A O 1
ATOM 629 N N . LEU A 1 82 ? -3.189 -18.094 -2.966 1.00 84.94 82 LEU A N 1
ATOM 630 C CA . LEU A 1 82 ? -4.367 -17.298 -3.300 1.00 84.94 82 LEU A CA 1
ATOM 631 C C . LEU A 1 82 ? -4.839 -17.546 -4.744 1.00 84.94 82 LEU A C 1
ATOM 633 O O . LEU A 1 82 ? -6.037 -17.720 -4.982 1.00 84.94 82 LEU A O 1
ATOM 637 N N . ALA A 1 83 ? -3.916 -17.592 -5.706 1.00 85.50 83 ALA A N 1
ATOM 638 C CA . ALA A 1 83 ? -4.199 -17.870 -7.110 1.00 85.50 83 ALA A CA 1
ATOM 639 C C . ALA A 1 83 ? -4.804 -19.265 -7.273 1.00 85.50 83 ALA A C 1
ATOM 641 O O . ALA A 1 83 ? -5.875 -19.423 -7.863 1.00 85.50 83 ALA A O 1
ATOM 642 N N . LYS A 1 84 ? -4.152 -20.271 -6.683 1.00 88.31 84 LYS A N 1
ATOM 643 C CA . LYS A 1 84 ? -4.567 -21.671 -6.733 1.00 88.31 84 LYS A CA 1
ATOM 644 C C . LYS A 1 84 ? -5.943 -21.878 -6.107 1.00 88.31 84 LYS A C 1
ATOM 646 O O . LYS A 1 84 ? -6.786 -22.530 -6.721 1.00 88.31 84 LYS A O 1
ATOM 651 N N . LEU A 1 85 ? -6.199 -21.292 -4.936 1.00 89.88 85 LEU A N 1
ATOM 652 C CA . LEU A 1 85 ? -7.483 -21.398 -4.235 1.00 89.88 85 LEU A CA 1
ATOM 653 C C . LEU A 1 85 ? -8.649 -20.817 -5.055 1.00 89.88 85 LEU A C 1
ATOM 655 O O . LEU A 1 85 ? -9.784 -21.290 -4.958 1.00 89.88 85 LEU A O 1
ATOM 659 N N . ASN A 1 86 ? -8.367 -19.812 -5.886 1.00 91.88 86 ASN A N 1
ATOM 660 C CA . ASN A 1 86 ? -9.354 -19.130 -6.723 1.00 91.88 86 ASN A CA 1
ATOM 661 C C . ASN A 1 86 ? -9.344 -19.566 -8.195 1.00 91.88 86 ASN A C 1
ATOM 663 O O . ASN A 1 86 ? -10.109 -19.015 -8.984 1.00 91.88 86 ASN A O 1
ATOM 667 N N . GLY A 1 87 ? -8.506 -20.536 -8.577 1.00 90.62 87 GLY A N 1
ATOM 668 C CA . GLY A 1 87 ? -8.379 -20.986 -9.966 1.00 90.62 87 GLY A CA 1
ATOM 669 C C . GLY A 1 87 ? -7.872 -19.902 -10.924 1.00 90.62 87 GLY A C 1
ATOM 670 O O . GLY A 1 87 ? -8.229 -19.909 -12.100 1.00 90.62 87 GLY A O 1
ATOM 671 N N . ILE A 1 88 ? -7.075 -18.954 -10.429 1.00 89.19 88 ILE A N 1
ATOM 672 C CA . ILE A 1 88 ? -6.530 -17.851 -11.221 1.00 89.19 88 ILE A CA 1
ATOM 673 C C . ILE A 1 88 ? -5.216 -18.301 -11.853 1.00 89.19 88 ILE A C 1
ATOM 675 O O . ILE A 1 88 ? -4.262 -18.633 -11.155 1.00 89.19 88 ILE A O 1
ATOM 679 N N . THR A 1 89 ? -5.165 -18.301 -13.182 1.00 83.25 89 THR A N 1
ATOM 680 C CA . THR A 1 89 ? -3.964 -18.652 -13.958 1.00 83.25 89 THR A CA 1
ATOM 681 C C . THR A 1 89 ? -3.154 -17.433 -14.387 1.00 83.25 89 THR A C 1
ATOM 683 O O . THR A 1 89 ? -1.972 -17.560 -14.681 1.00 83.25 89 THR A O 1
ATOM 686 N N . ASP A 1 90 ? -3.794 -16.265 -14.437 1.00 78.31 90 ASP A N 1
ATOM 687 C CA . ASP A 1 90 ? -3.179 -14.989 -14.788 1.00 78.31 90 ASP A CA 1
ATOM 688 C C . ASP A 1 90 ? -3.505 -13.965 -13.696 1.00 78.31 90 ASP A C 1
ATOM 690 O O . ASP A 1 90 ? -4.651 -13.532 -13.543 1.00 78.31 90 ASP A O 1
ATOM 694 N N . ALA A 1 91 ? -2.488 -13.601 -12.914 1.00 70.88 91 ALA A N 1
ATOM 695 C CA . ALA A 1 91 ? -2.605 -12.692 -11.776 1.00 70.88 91 ALA A CA 1
ATOM 696 C C . ALA A 1 91 ? -3.068 -11.276 -12.172 1.00 70.88 91 ALA A C 1
ATOM 698 O O . ALA A 1 91 ? -3.587 -10.546 -11.321 1.00 70.88 91 ALA A O 1
ATOM 699 N N . ASN A 1 92 ? -2.933 -10.907 -13.451 1.00 72.06 92 ASN A N 1
ATOM 700 C CA . ASN A 1 92 ? -3.355 -9.611 -13.985 1.00 72.06 92 ASN A CA 1
ATOM 701 C C . ASN A 1 92 ? -4.830 -9.585 -14.418 1.00 72.06 92 ASN A C 1
ATOM 703 O O . ASN A 1 92 ? -5.339 -8.526 -14.777 1.00 72.06 92 ASN A O 1
ATOM 707 N N . GLN A 1 93 ? -5.533 -10.723 -14.398 1.00 78.69 93 GLN A N 1
ATOM 708 C CA . GLN A 1 93 ? -6.906 -10.825 -14.908 1.00 78.69 93 GLN A CA 1
ATOM 709 C C . GLN A 1 93 ? -8.001 -10.825 -13.841 1.00 78.69 93 GLN A C 1
ATOM 711 O O . GLN A 1 93 ? -9.168 -11.075 -14.161 1.00 78.69 93 GLN A O 1
ATOM 716 N N . ILE A 1 94 ? -7.671 -10.499 -12.591 1.00 84.25 94 ILE A N 1
ATOM 717 C CA . ILE A 1 94 ? -8.714 -10.257 -11.593 1.00 84.25 94 ILE A CA 1
ATOM 718 C C . ILE A 1 94 ? -9.462 -8.952 -11.890 1.00 84.25 94 ILE A C 1
ATOM 720 O O . ILE A 1 94 ? -8.890 -7.993 -12.407 1.00 84.25 94 ILE A O 1
ATOM 724 N N . LYS A 1 95 ? -10.763 -8.916 -11.594 1.00 84.56 95 LYS A N 1
ATOM 725 C CA . LYS A 1 95 ? -11.633 -7.769 -11.902 1.00 84.56 95 LYS A CA 1
ATOM 726 C C . LYS A 1 95 ? -12.227 -7.176 -10.633 1.00 84.56 95 LYS A C 1
ATOM 728 O O . LYS A 1 95 ? -12.591 -7.914 -9.724 1.00 84.56 95 LYS A O 1
ATOM 733 N N . ALA A 1 96 ? -12.408 -5.858 -10.605 1.00 77.44 96 ALA A N 1
ATOM 734 C CA . ALA A 1 96 ? -13.160 -5.199 -9.540 1.00 77.44 96 ALA A CA 1
ATOM 735 C C . ALA A 1 96 ? -14.554 -5.836 -9.374 1.00 77.44 96 ALA A C 1
ATOM 737 O O . ALA A 1 96 ? -15.220 -6.161 -10.358 1.00 77.44 96 ALA A O 1
ATOM 738 N N . GLY A 1 97 ? -14.978 -6.038 -8.128 1.00 76.81 97 GLY A N 1
ATOM 739 C CA . GLY A 1 97 ? -16.208 -6.744 -7.770 1.00 76.81 97 GLY A CA 1
ATOM 740 C C . GLY A 1 97 ? -16.091 -8.273 -7.754 1.00 76.81 97 GLY A C 1
ATOM 741 O O . GLY A 1 97 ? -17.012 -8.938 -7.282 1.00 76.81 97 GLY A O 1
ATOM 742 N N . GLN A 1 98 ? -14.980 -8.855 -8.222 1.00 89.25 98 GLN A N 1
ATOM 743 C CA . GLN A 1 98 ? -14.731 -10.292 -8.099 1.00 89.25 98 GLN A CA 1
ATOM 744 C C . GLN A 1 98 ? -14.578 -10.674 -6.623 1.00 89.25 98 GLN A C 1
ATOM 746 O O . GLN A 1 98 ? -13.869 -10.010 -5.875 1.00 89.25 98 GLN A O 1
ATOM 751 N N . VAL A 1 99 ? -15.216 -11.764 -6.199 1.00 89.69 99 VAL A N 1
ATOM 752 C CA . VAL A 1 99 ? -15.073 -12.286 -4.834 1.00 89.69 99 VAL A CA 1
ATOM 753 C C . VAL A 1 99 ? -14.006 -13.377 -4.826 1.00 89.69 99 VAL A C 1
ATOM 755 O O . VAL A 1 99 ? -14.165 -14.406 -5.481 1.00 89.69 99 VAL A O 1
ATOM 758 N N . LEU A 1 100 ? -12.928 -13.154 -4.078 1.00 89.06 100 LEU A N 1
ATOM 759 C CA . LEU A 1 100 ? -11.850 -14.113 -3.856 1.00 89.06 100 LEU A CA 1
ATOM 760 C C . LEU A 1 100 ? -12.036 -14.840 -2.526 1.00 89.06 100 LEU A C 1
ATOM 762 O O . LEU A 1 100 ? -12.356 -14.231 -1.506 1.00 89.06 100 LEU A O 1
ATOM 766 N N . LYS A 1 101 ? -11.783 -16.145 -2.528 1.00 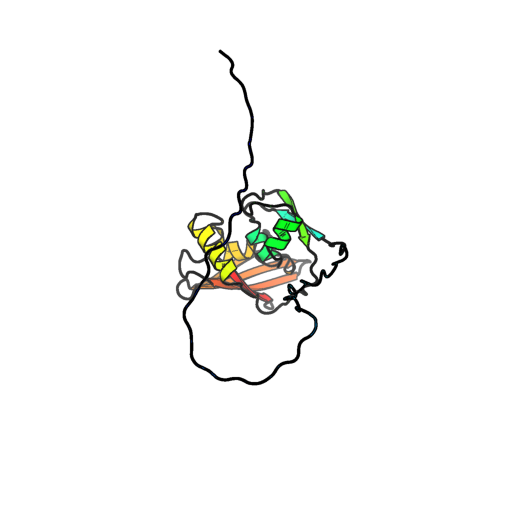90.81 101 LYS A N 1
ATOM 767 C CA . LYS A 1 101 ? -11.554 -16.960 -1.337 1.00 90.81 101 LYS A CA 1
ATOM 768 C C . LYS A 1 101 ? -10.138 -16.701 -0.841 1.00 90.81 101 LYS A C 1
ATOM 770 O O . LYS A 1 101 ? -9.186 -16.815 -1.603 1.00 90.81 101 LYS A O 1
ATOM 775 N N . ILE A 1 102 ? -10.001 -16.365 0.428 1.00 87.06 102 ILE A N 1
ATOM 776 C CA . ILE A 1 102 ? -8.726 -16.082 1.077 1.00 87.06 102 ILE A CA 1
ATOM 777 C C . ILE A 1 102 ? -8.489 -17.182 2.112 1.00 87.06 102 ILE A C 1
ATOM 779 O O . ILE A 1 102 ? -9.358 -17.355 2.977 1.00 87.06 102 ILE A O 1
ATOM 783 N N . PRO A 1 103 ? -7.370 -17.921 2.051 1.00 83.44 103 PRO A N 1
ATOM 784 C CA . PRO A 1 103 ? -7.096 -18.974 3.020 1.00 83.44 103 PRO A CA 1
ATOM 785 C C . PRO A 1 103 ? -6.985 -18.374 4.428 1.00 83.44 103 PRO A C 1
ATOM 787 O O . PRO A 1 103 ? -6.376 -17.321 4.625 1.00 83.44 103 PRO A O 1
ATOM 790 N N . ILE A 1 104 ? -7.597 -19.024 5.420 1.00 77.50 104 ILE A N 1
ATOM 791 C CA . ILE A 1 104 ? -7.357 -18.724 6.835 1.00 77.50 104 ILE A CA 1
ATOM 792 C C . ILE A 1 104 ? -6.195 -19.615 7.272 1.00 77.50 104 ILE A C 1
ATOM 794 O O . ILE A 1 104 ? -6.381 -20.635 7.933 1.00 77.50 104 ILE A O 1
ATOM 798 N N . SER A 1 105 ? -4.987 -19.249 6.856 1.00 64.44 105 SER A N 1
ATOM 799 C CA . SER A 1 105 ? -3.777 -19.772 7.483 1.00 64.44 105 SER A CA 1
ATOM 800 C C . SER A 1 105 ? -3.612 -19.027 8.803 1.00 64.44 105 SER A C 1
ATOM 802 O O . SER A 1 105 ? -3.692 -17.802 8.837 1.00 64.44 105 SER A O 1
ATOM 804 N N . GLY A 1 106 ? -3.477 -19.765 9.909 1.00 50.06 106 GLY A N 1
ATOM 805 C CA . GLY A 1 106 ? -3.412 -19.242 11.280 1.00 50.06 106 GLY A CA 1
ATOM 806 C C . GLY A 1 106 ? -2.142 -18.449 11.598 1.00 50.06 106 GLY A C 1
ATOM 807 O O . GLY A 1 106 ? -1.587 -18.604 12.682 1.00 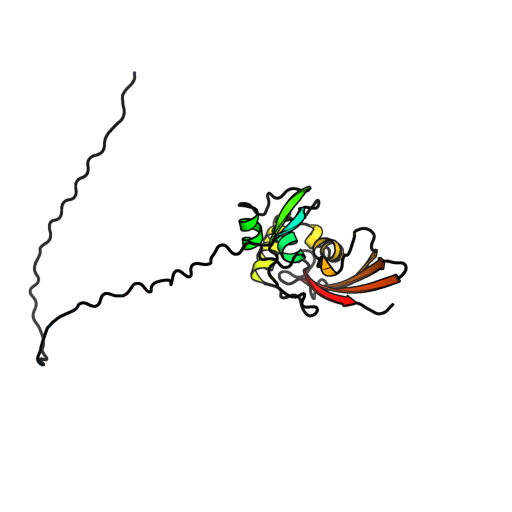50.06 106 GLY A O 1
ATOM 808 N N . THR A 1 107 ? -1.665 -17.628 10.666 1.00 44.47 107 THR A N 1
ATOM 809 C CA . THR A 1 107 ? -0.583 -16.682 10.895 1.00 44.47 107 THR A CA 1
ATOM 810 C C . THR A 1 107 ? -1.144 -15.562 11.758 1.00 44.47 107 THR A C 1
ATOM 812 O O . THR A 1 107 ? -1.896 -14.696 11.316 1.00 44.47 107 THR A O 1
ATOM 815 N N . THR A 1 108 ? -0.850 -15.658 13.049 1.00 37.72 108 THR A N 1
ATOM 816 C CA . THR A 1 108 ? -1.086 -14.616 14.042 1.00 37.72 108 THR A CA 1
ATOM 817 C C . THR A 1 108 ? -0.515 -13.296 13.548 1.00 37.72 108 THR A C 1
ATOM 819 O O . THR A 1 108 ? 0.667 -13.236 13.214 1.00 37.72 108 THR A O 1
ATOM 822 N N . ALA A 1 109 ? -1.357 -12.261 13.544 1.00 40.66 109 ALA A N 1
ATOM 823 C CA . ALA A 1 109 ? -0.986 -10.878 13.291 1.00 40.66 109 ALA A CA 1
ATOM 824 C C . ALA A 1 109 ? 0.274 -10.521 14.090 1.00 40.66 109 ALA A C 1
ATOM 826 O O . ALA A 1 109 ? 0.238 -10.424 15.318 1.00 40.66 109 ALA A O 1
ATOM 827 N N . GLN A 1 110 ? 1.396 -10.374 13.393 1.00 39.06 110 GLN A N 1
ATOM 828 C CA . GLN A 1 110 ? 2.660 -10.009 14.003 1.00 39.06 110 GLN A CA 1
ATOM 829 C C . GLN A 1 110 ? 2.809 -8.496 13.866 1.00 39.06 110 GLN A C 1
ATOM 831 O O . GLN A 1 110 ? 3.340 -7.974 12.891 1.00 39.06 110 GLN A O 1
ATOM 836 N N . THR A 1 111 ? 2.283 -7.768 14.849 1.00 41.47 111 THR A N 1
ATOM 837 C CA . THR A 1 111 ? 2.543 -6.338 15.019 1.00 41.47 111 THR A CA 1
ATOM 838 C C . THR A 1 111 ? 4.017 -6.156 15.384 1.00 41.47 111 THR A C 1
ATOM 840 O O . THR A 1 111 ? 4.404 -6.203 16.548 1.00 41.47 111 THR A O 1
ATOM 843 N N . GLY A 1 112 ? 4.858 -6.001 14.361 1.00 52.91 112 GLY A N 1
ATOM 844 C CA . GLY A 1 112 ? 6.286 -5.731 14.502 1.00 52.91 112 GLY A CA 1
ATOM 845 C C . GLY A 1 112 ? 7.082 -6.263 13.317 1.00 52.91 112 GLY A C 1
ATOM 846 O O . GLY A 1 112 ? 7.444 -7.432 13.315 1.00 52.91 112 GLY A O 1
ATOM 847 N N . GLN A 1 113 ? 7.381 -5.371 12.364 1.00 51.25 113 GLN A N 1
ATOM 848 C CA . GLN A 1 113 ? 8.152 -5.598 11.128 1.00 51.25 113 GLN A CA 1
ATOM 849 C C . GLN A 1 113 ? 7.461 -6.543 10.126 1.00 51.25 113 GLN A C 1
ATOM 851 O O . GLN A 1 113 ? 7.446 -7.760 10.296 1.00 51.25 113 GLN A O 1
ATOM 856 N N . ILE A 1 114 ? 6.929 -5.977 9.037 1.00 64.94 114 ILE A N 1
ATOM 857 C CA . ILE A 1 114 ? 6.429 -6.760 7.897 1.00 64.94 114 ILE A CA 1
ATOM 858 C C . ILE A 1 114 ? 7.639 -7.350 7.161 1.00 64.94 114 ILE A C 1
ATOM 860 O O . ILE A 1 114 ? 8.535 -6.614 6.741 1.00 64.94 114 ILE A O 1
ATOM 864 N N . GLN A 1 115 ? 7.690 -8.678 7.011 1.00 65.06 115 GLN A N 1
ATOM 865 C CA . GLN A 1 115 ? 8.750 -9.333 6.240 1.00 65.06 115 GLN A CA 1
ATOM 866 C C . GLN A 1 115 ? 8.573 -9.025 4.751 1.00 65.06 115 GLN A C 1
ATOM 868 O O . GLN A 1 115 ? 7.571 -9.397 4.141 1.00 65.06 115 GLN A O 1
ATOM 873 N N . ILE A 1 116 ? 9.565 -8.358 4.163 1.00 74.31 116 ILE A N 1
ATOM 874 C CA . ILE A 1 116 ? 9.590 -8.045 2.736 1.00 74.31 116 ILE A CA 1
ATOM 875 C C . ILE A 1 116 ? 10.347 -9.149 1.996 1.00 74.31 116 ILE A C 1
ATOM 877 O O . ILE A 1 116 ? 11.554 -9.313 2.172 1.00 74.31 116 ILE A O 1
ATOM 881 N N . ASP A 1 117 ? 9.649 -9.871 1.123 1.00 81.62 117 ASP A N 1
ATOM 882 C CA . ASP A 1 117 ? 10.283 -10.748 0.139 1.00 81.62 117 ASP A CA 1
ATOM 883 C C . ASP A 1 117 ? 10.805 -9.903 -1.033 1.00 81.62 117 ASP A C 1
ATOM 885 O O . ASP A 1 117 ? 10.038 -9.411 -1.864 1.00 81.62 117 ASP A O 1
ATOM 889 N N . LEU A 1 118 ? 12.126 -9.726 -1.102 1.00 84.12 118 LEU A N 1
ATOM 890 C CA . LEU A 1 118 ? 12.766 -8.887 -2.114 1.00 84.12 118 LEU A CA 1
ATOM 891 C C . LEU A 1 118 ? 12.537 -9.392 -3.549 1.00 84.12 118 LEU A C 1
ATOM 893 O O . LEU A 1 118 ? 12.431 -8.576 -4.464 1.00 84.12 118 LEU A O 1
ATOM 897 N N . ALA A 1 119 ? 12.427 -10.708 -3.762 1.00 80.75 119 ALA A N 1
ATOM 898 C CA . ALA A 1 119 ? 12.169 -11.261 -5.091 1.00 80.75 119 ALA A CA 1
ATOM 899 C C . ALA A 1 119 ? 10.756 -10.896 -5.560 1.00 80.75 119 ALA A C 1
ATOM 901 O O . ALA A 1 119 ? 10.576 -10.428 -6.686 1.00 80.75 119 ALA A O 1
ATOM 902 N N . LYS A 1 120 ? 9.775 -11.007 -4.657 1.00 78.06 120 LYS A N 1
ATOM 903 C CA . LYS A 1 120 ? 8.396 -10.565 -4.896 1.00 78.06 120 LYS A CA 1
ATOM 904 C C . LYS A 1 120 ? 8.324 -9.062 -5.161 1.00 78.06 120 LYS A C 1
ATOM 906 O O . LYS A 1 120 ? 7.653 -8.629 -6.094 1.00 78.06 120 LYS A O 1
ATOM 911 N N . MET A 1 121 ? 9.043 -8.251 -4.383 1.00 83.94 121 MET A N 1
ATOM 912 C CA . MET A 1 121 ? 9.069 -6.804 -4.614 1.00 83.94 121 MET A CA 1
ATOM 913 C C . MET A 1 121 ? 9.690 -6.449 -5.963 1.00 83.94 121 MET A C 1
ATOM 915 O O . MET A 1 121 ? 9.221 -5.520 -6.616 1.00 83.94 121 MET A O 1
ATOM 919 N N . LYS A 1 122 ? 10.709 -7.190 -6.411 1.00 89.81 122 LYS A N 1
ATOM 920 C CA . LYS A 1 122 ? 11.300 -6.978 -7.733 1.00 89.81 122 LYS A CA 1
ATOM 921 C C . LYS A 1 122 ? 10.287 -7.233 -8.851 1.00 89.81 122 LYS A C 1
ATOM 923 O O . LYS A 1 122 ? 10.211 -6.438 -9.780 1.00 89.81 122 LYS A O 1
ATOM 928 N N . GLU A 1 123 ? 9.479 -8.285 -8.744 1.00 84.62 123 GLU A N 1
ATOM 929 C CA . GLU A 1 123 ? 8.398 -8.540 -9.703 1.00 84.62 123 GLU A CA 1
ATOM 930 C C . GLU A 1 123 ? 7.385 -7.384 -9.728 1.00 84.62 123 GLU A C 1
ATOM 932 O O . GLU A 1 123 ? 7.005 -6.914 -10.800 1.00 84.62 123 GLU A O 1
ATOM 937 N N . ILE A 1 124 ? 7.008 -6.854 -8.557 1.00 83.06 124 ILE A N 1
ATOM 938 C CA . ILE A 1 124 ? 6.143 -5.668 -8.463 1.00 83.06 124 ILE A CA 1
ATOM 939 C C . ILE A 1 124 ? 6.791 -4.462 -9.153 1.00 83.06 124 ILE A C 1
ATOM 941 O O . ILE A 1 124 ? 6.118 -3.758 -9.904 1.00 83.06 124 ILE A O 1
ATOM 945 N N . GLN A 1 125 ? 8.084 -4.227 -8.926 1.00 90.81 125 GLN A N 1
ATOM 946 C CA . GLN A 1 125 ? 8.817 -3.121 -9.542 1.00 90.81 125 GLN A CA 1
ATOM 947 C C . GLN A 1 125 ? 8.820 -3.260 -11.068 1.00 90.81 125 GLN A C 1
ATOM 949 O O . GLN A 1 125 ? 8.520 -2.300 -11.775 1.00 90.81 125 GLN A O 1
ATOM 954 N N . ASP A 1 126 ? 9.077 -4.466 -11.580 1.00 90.56 126 ASP A N 1
ATOM 955 C CA . ASP A 1 126 ? 9.063 -4.755 -13.014 1.00 90.56 126 ASP A CA 1
ATOM 956 C C . ASP A 1 126 ? 7.658 -4.542 -13.619 1.00 90.56 126 ASP A C 1
ATOM 958 O O . ASP A 1 126 ? 7.539 -4.027 -14.733 1.00 90.56 126 ASP A O 1
ATOM 962 N N . LEU A 1 127 ? 6.580 -4.885 -12.901 1.00 84.94 127 LEU A N 1
ATOM 963 C CA . LEU A 1 127 ? 5.198 -4.624 -13.333 1.00 84.94 127 LEU A CA 1
ATOM 964 C C . LEU A 1 127 ? 4.870 -3.125 -13.367 1.00 84.94 127 LEU A C 1
ATOM 966 O O . LEU A 1 127 ? 4.221 -2.670 -14.314 1.00 84.94 127 LEU A O 1
ATOM 970 N N . VAL A 1 128 ? 5.333 -2.365 -12.371 1.00 88.25 128 VAL A N 1
ATOM 971 C CA . VAL A 1 128 ? 5.155 -0.905 -12.306 1.00 88.25 128 VAL A CA 1
ATOM 972 C C . VAL A 1 128 ? 5.933 -0.198 -13.407 1.00 88.25 128 VAL A C 1
ATOM 974 O O . VAL A 1 128 ? 5.386 0.684 -14.068 1.00 88.25 128 VAL A O 1
ATOM 977 N N . ASN A 1 129 ? 7.143 -0.664 -13.712 1.00 91.31 129 ASN A N 1
ATOM 978 C CA . ASN A 1 129 ? 7.938 -0.182 -14.844 1.00 91.31 129 ASN A CA 1
ATOM 979 C C . ASN A 1 129 ? 7.249 -0.435 -16.201 1.00 91.31 129 ASN A C 1
ATOM 981 O O . ASN A 1 129 ? 7.466 0.309 -17.155 1.00 91.31 129 ASN A O 1
ATOM 985 N N . GLN A 1 130 ? 6.381 -1.448 -16.287 1.00 89.62 130 GLN A N 1
ATOM 986 C CA . GLN A 1 130 ? 5.532 -1.723 -17.454 1.00 89.62 130 GLN A CA 1
ATOM 987 C C . GLN A 1 130 ? 4.221 -0.909 -17.467 1.00 89.62 130 GLN A C 1
ATOM 989 O O . GLN A 1 130 ? 3.392 -1.100 -18.355 1.00 89.62 130 GLN A O 1
ATOM 994 N N . GLY A 1 131 ? 4.015 -0.007 -16.502 1.00 84.38 131 GLY A N 1
ATOM 995 C CA . GLY A 1 131 ? 2.832 0.852 -16.398 1.00 84.38 131 GLY A CA 1
ATOM 996 C C . GLY A 1 131 ? 1.664 0.257 -15.605 1.00 84.38 131 GLY A C 1
ATOM 997 O O . GLY A 1 131 ? 0.594 0.864 -15.551 1.00 84.38 131 GLY A O 1
ATOM 998 N N . ASN A 1 132 ? 1.834 -0.908 -14.971 1.00 82.75 132 ASN A N 1
ATOM 999 C CA . ASN A 1 132 ? 0.790 -1.520 -14.146 1.00 82.75 132 ASN A CA 1
ATOM 1000 C C . ASN A 1 132 ? 0.845 -0.981 -12.711 1.00 82.75 132 ASN A C 1
ATOM 1002 O O . ASN A 1 132 ? 1.920 -0.786 -12.171 1.00 82.75 132 ASN A O 1
ATOM 1006 N N . GLN A 1 133 ? -0.300 -0.803 -12.044 1.00 82.25 133 GLN A N 1
ATOM 1007 C CA . GLN A 1 133 ? -0.354 -0.340 -10.641 1.00 82.25 133 GLN A CA 1
ATOM 1008 C C . GLN A 1 133 ? 0.467 0.944 -10.359 1.00 82.25 133 GLN A C 1
ATOM 1010 O O . GLN A 1 133 ? 1.247 0.973 -9.404 1.00 82.25 133 GLN A O 1
ATOM 1015 N N . PRO A 1 134 ? 0.292 2.036 -11.132 1.00 90.19 134 PRO A N 1
ATOM 1016 C CA . PRO A 1 134 ? 1.072 3.264 -10.939 1.00 90.19 134 PRO A CA 1
ATOM 1017 C C . PRO A 1 134 ? 0.895 3.884 -9.542 1.00 90.19 134 PRO A C 1
ATOM 1019 O O . PRO A 1 134 ? 1.759 4.624 -9.083 1.00 90.19 134 PRO A O 1
ATOM 1022 N N . TRP A 1 135 ? -0.185 3.537 -8.832 1.00 88.38 135 TRP A N 1
ATOM 1023 C CA . TRP A 1 135 ? -0.426 3.928 -7.441 1.00 88.38 135 TRP A CA 1
ATOM 1024 C C . TRP A 1 135 ? 0.684 3.475 -6.479 1.00 88.38 135 TRP A C 1
ATOM 1026 O O . TRP A 1 135 ? 0.871 4.095 -5.439 1.00 88.38 135 TRP A O 1
ATOM 1036 N N . ARG A 1 136 ? 1.479 2.454 -6.831 1.00 93.25 136 ARG A N 1
ATOM 1037 C CA . ARG A 1 136 ? 2.627 2.011 -6.023 1.00 93.25 136 ARG A CA 1
ATOM 1038 C C . ARG A 1 136 ? 3.783 3.009 -5.965 1.00 93.25 136 ARG A C 1
ATOM 1040 O O . ARG A 1 136 ? 4.673 2.841 -5.136 1.00 93.25 136 ARG A O 1
ATOM 1047 N N . LEU A 1 137 ? 3.772 4.031 -6.821 1.00 95.62 137 LEU A N 1
ATOM 1048 C CA . LEU A 1 137 ? 4.756 5.116 -6.826 1.00 95.62 137 LEU A CA 1
ATOM 1049 C C . LEU A 1 137 ? 4.427 6.223 -5.810 1.00 95.62 137 LEU A C 1
ATOM 1051 O O . LEU A 1 137 ? 5.271 7.080 -5.541 1.00 95.62 137 LEU A O 1
ATOM 1055 N N . ASP A 1 138 ? 3.230 6.190 -5.216 1.00 96.62 138 ASP A N 1
ATOM 1056 C CA . ASP A 1 138 ? 2.793 7.133 -4.190 1.00 96.62 138 ASP A CA 1
ATOM 1057 C C . ASP A 1 138 ? 2.664 6.424 -2.826 1.00 96.62 138 ASP A C 1
ATOM 1059 O O . ASP A 1 138 ? 1.877 5.483 -2.690 1.00 96.62 138 ASP A O 1
ATOM 1063 N N . PRO A 1 139 ? 3.407 6.854 -1.789 1.00 97.00 139 PRO A N 1
ATOM 1064 C CA . PRO A 1 139 ? 3.367 6.201 -0.485 1.00 97.00 139 PRO A CA 1
ATOM 1065 C C . PRO A 1 139 ? 1.987 6.281 0.184 1.00 97.00 139 PRO A C 1
ATOM 1067 O O . PRO A 1 139 ? 1.608 5.349 0.886 1.00 97.00 139 PRO A O 1
ATOM 1070 N N . VAL A 1 140 ? 1.212 7.349 -0.028 1.00 97.00 140 VAL A N 1
ATOM 1071 C CA . VAL A 1 140 ? -0.134 7.492 0.551 1.00 97.00 140 VAL A CA 1
ATOM 1072 C C . VAL A 1 140 ? -1.097 6.501 -0.089 1.00 97.00 140 VAL A C 1
ATOM 1074 O O . VAL A 1 140 ? -1.858 5.839 0.620 1.00 97.00 140 VAL A O 1
ATOM 1077 N N . GLU A 1 141 ? -1.048 6.363 -1.412 1.00 94.31 141 GLU A N 1
ATOM 1078 C CA . GLU A 1 141 ? -1.882 5.389 -2.120 1.00 94.31 141 GLU A CA 1
ATOM 1079 C C . GLU A 1 141 ? -1.494 3.951 -1.758 1.00 94.31 141 GLU A C 1
ATOM 1081 O O . GLU A 1 141 ? -2.375 3.113 -1.568 1.00 94.31 141 GLU A O 1
ATOM 1086 N N . VAL A 1 142 ? -0.202 3.678 -1.535 1.00 93.50 142 VAL A N 1
ATOM 1087 C CA . VAL A 1 142 ? 0.239 2.389 -0.981 1.00 93.50 142 VAL A CA 1
ATOM 1088 C C . VAL A 1 142 ? -0.356 2.136 0.400 1.00 93.50 142 VAL A C 1
ATOM 1090 O O . VAL A 1 142 ? -0.842 1.035 0.637 1.00 93.50 142 VAL A O 1
ATOM 1093 N N . VAL A 1 143 ? -0.397 3.120 1.304 1.00 93.50 143 VAL A N 1
ATOM 1094 C CA . VAL A 1 143 ? -1.047 2.921 2.613 1.00 93.50 143 VAL A CA 1
ATOM 1095 C C . VAL A 1 143 ? -2.542 2.634 2.470 1.00 93.50 143 VAL A C 1
ATOM 1097 O O . VAL A 1 143 ? -3.056 1.746 3.144 1.00 93.50 143 VAL A O 1
ATOM 1100 N N . LYS A 1 144 ? -3.254 3.325 1.577 1.00 89.75 144 LYS A N 1
ATOM 1101 C CA . LYS A 1 144 ? -4.685 3.061 1.337 1.00 89.75 144 LYS A CA 1
ATOM 1102 C C . LYS A 1 144 ? -4.933 1.659 0.775 1.00 89.75 144 LYS A C 1
ATOM 1104 O O . LYS A 1 144 ? -5.913 1.009 1.143 1.00 89.75 144 LYS A O 1
ATOM 1109 N N . ALA A 1 145 ? -4.067 1.208 -0.129 1.00 85.19 145 ALA A N 1
ATOM 1110 C CA . ALA A 1 145 ? -4.231 -0.056 -0.833 1.00 85.19 145 ALA A CA 1
ATOM 1111 C C . ALA A 1 145 ? -3.752 -1.260 -0.009 1.00 85.19 145 ALA A C 1
ATOM 1113 O O . ALA A 1 145 ? -4.517 -2.212 0.166 1.00 85.19 145 ALA A O 1
ATOM 1114 N N . ASP A 1 146 ? -2.527 -1.196 0.518 1.00 87.00 146 ASP A N 1
ATOM 1115 C CA . ASP A 1 146 ? -1.783 -2.337 1.063 1.00 87.00 146 ASP A CA 1
ATOM 1116 C C . ASP A 1 146 ? -1.780 -2.405 2.599 1.00 87.00 146 ASP A C 1
ATOM 1118 O O . ASP A 1 146 ? -1.282 -3.389 3.148 1.00 87.00 146 ASP A O 1
ATOM 1122 N N . ALA A 1 147 ? -2.325 -1.415 3.324 1.00 86.19 147 ALA A N 1
ATOM 1123 C CA . ALA A 1 147 ? -2.395 -1.517 4.782 1.00 86.19 147 ALA A CA 1
ATOM 1124 C C . ALA A 1 147 ? -3.185 -2.771 5.217 1.00 86.19 147 ALA A C 1
ATOM 1126 O O . ALA A 1 147 ? -4.257 -3.047 4.657 1.00 86.19 147 ALA A O 1
ATOM 1127 N N . PRO A 1 148 ? -2.701 -3.523 6.228 1.00 80.12 148 PRO A N 1
ATOM 1128 C CA . PRO A 1 148 ? -3.356 -4.744 6.670 1.00 80.12 148 PRO A CA 1
ATOM 1129 C C . PRO A 1 148 ? -4.791 -4.486 7.125 1.00 80.12 148 PRO A C 1
ATOM 1131 O O . PRO A 1 148 ? -5.076 -3.552 7.878 1.00 80.12 148 PRO A O 1
ATOM 1134 N N . ALA A 1 149 ? -5.703 -5.370 6.719 1.00 77.56 149 ALA A N 1
ATOM 1135 C CA . ALA A 1 149 ? -7.129 -5.240 7.025 1.00 77.56 149 ALA A CA 1
ATOM 1136 C C . ALA A 1 149 ? -7.440 -5.227 8.535 1.00 77.56 149 ALA A C 1
ATOM 1138 O O . ALA A 1 149 ? -8.489 -4.730 8.933 1.00 77.56 149 ALA A O 1
ATOM 1139 N N . SER A 1 150 ? -6.535 -5.741 9.375 1.00 76.94 150 SER A N 1
ATOM 1140 C CA . SER A 1 150 ? -6.640 -5.708 10.840 1.00 76.94 150 SER A CA 1
ATOM 1141 C C . SER A 1 150 ? -6.648 -4.293 11.423 1.00 76.94 150 SER A C 1
ATOM 1143 O O . SER A 1 150 ? -7.220 -4.092 12.490 1.00 76.94 150 SER A O 1
ATOM 1145 N N . PHE A 1 151 ? -6.062 -3.312 10.731 1.00 84.50 151 PHE A N 1
ATOM 1146 C CA . PHE A 1 151 ? -6.134 -1.903 11.129 1.00 84.50 151 PHE A CA 1
ATOM 1147 C C . PHE A 1 151 ? -7.466 -1.248 10.730 1.00 84.50 151 PHE A C 1
ATOM 1149 O O . PHE A 1 151 ? -7.812 -0.173 11.228 1.00 84.50 151 PHE A O 1
ATOM 1156 N N . GLU A 1 152 ? -8.246 -1.916 9.869 1.00 86.06 152 GLU A N 1
ATOM 1157 C CA . GLU A 1 152 ? -9.551 -1.463 9.385 1.00 86.06 152 GLU A CA 1
ATOM 1158 C C . GLU A 1 152 ? -9.505 -0.001 8.897 1.00 86.06 152 GLU A C 1
ATOM 1160 O O . GLU A 1 152 ? -10.356 0.806 9.276 1.00 86.06 152 GLU A O 1
ATOM 1165 N N . PHE A 1 153 ? -8.468 0.370 8.140 1.00 89.69 153 PHE A N 1
ATOM 1166 C CA . PHE A 1 153 ? -8.410 1.677 7.490 1.00 89.69 153 PHE A CA 1
ATOM 1167 C C . PHE A 1 153 ? -9.395 1.726 6.321 1.00 89.69 153 PHE A C 1
ATOM 1169 O O . PHE A 1 153 ? -9.593 0.738 5.607 1.00 89.69 153 PHE A O 1
ATOM 1176 N N . THR A 1 154 ? -10.022 2.877 6.124 1.00 88.38 154 THR A N 1
ATOM 1177 C CA . THR A 1 154 ? -11.088 3.096 5.151 1.00 88.38 154 THR A CA 1
ATOM 1178 C C . THR A 1 154 ? -10.845 4.369 4.353 1.00 88.38 154 THR A C 1
ATOM 1180 O O . THR A 1 154 ? -10.132 5.270 4.779 1.00 88.38 154 THR A O 1
ATOM 1183 N N . ALA A 1 155 ? -11.520 4.502 3.212 1.00 86.00 155 ALA A N 1
ATOM 1184 C CA . ALA A 1 155 ? -11.452 5.718 2.400 1.00 86.00 155 ALA A CA 1
ATOM 1185 C C . ALA A 1 155 ? -11.990 6.983 3.106 1.00 86.00 155 ALA A C 1
ATOM 1187 O O . ALA A 1 155 ? -11.809 8.079 2.583 1.00 86.00 155 ALA A O 1
ATOM 1188 N N . LEU A 1 156 ? -12.672 6.837 4.249 1.00 88.50 156 LEU A N 1
ATOM 1189 C CA . LEU A 1 156 ? -13.163 7.954 5.059 1.00 88.50 156 LEU A CA 1
ATOM 1190 C C . LEU A 1 156 ? -12.123 8.450 6.073 1.00 88.50 156 LEU A C 1
ATOM 1192 O O . LEU A 1 156 ? -12.300 9.529 6.636 1.00 88.50 156 LEU A O 1
ATOM 1196 N N . ASP A 1 157 ? -11.051 7.689 6.296 1.00 94.81 157 ASP A N 1
ATOM 1197 C CA . ASP A 1 157 ? -9.961 8.099 7.172 1.00 94.81 157 ASP A CA 1
ATOM 1198 C C . ASP A 1 157 ? -9.107 9.186 6.507 1.00 94.81 157 ASP A C 1
ATOM 1200 O O . ASP A 1 157 ? -9.066 9.345 5.283 1.00 94.81 157 ASP A O 1
ATOM 1204 N N . THR A 1 158 ? -8.395 9.956 7.327 1.00 96.75 158 THR A N 1
ATOM 1205 C CA . THR A 1 158 ? -7.489 10.996 6.833 1.00 96.75 158 THR A CA 1
ATOM 1206 C C . THR A 1 158 ? -6.083 10.437 6.686 1.00 96.75 158 THR A C 1
ATOM 1208 O O . THR A 1 158 ? -5.527 9.914 7.646 1.00 96.75 158 THR A O 1
ATOM 1211 N N . TYR A 1 159 ? -5.478 10.624 5.513 1.00 97.19 159 TYR A N 1
ATOM 1212 C CA . TYR A 1 159 ? -4.111 10.198 5.212 1.00 97.19 159 TYR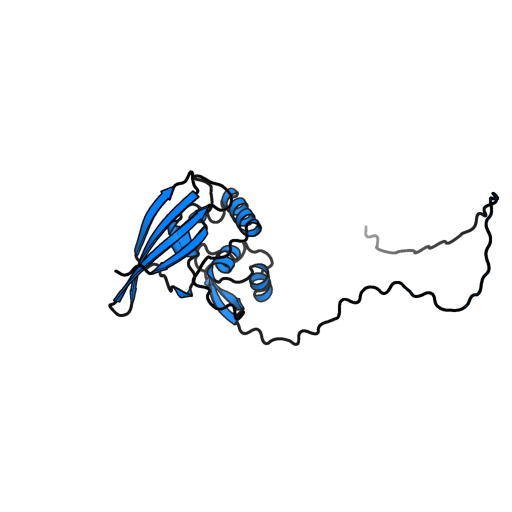 A CA 1
ATOM 1213 C C . TYR A 1 159 ? -3.248 11.423 4.917 1.00 97.19 159 TYR A C 1
ATOM 1215 O O . TYR A 1 159 ? -3.609 12.254 4.086 1.00 97.19 159 TYR A O 1
ATOM 1223 N N . SER A 1 160 ? -2.114 11.557 5.597 1.00 97.38 160 SER A N 1
ATOM 1224 C CA . SER A 1 160 ? -1.220 12.710 5.472 1.00 97.38 160 SER A CA 1
ATOM 1225 C C . SER A 1 160 ? 0.225 12.259 5.308 1.00 97.38 160 SER A C 1
ATOM 1227 O O . SER A 1 160 ? 0.786 11.643 6.209 1.00 97.38 160 SER A O 1
ATOM 1229 N N . LEU A 1 161 ? 0.855 12.600 4.183 1.00 97.88 161 LEU A N 1
ATOM 1230 C CA . LEU A 1 161 ? 2.287 12.378 3.991 1.00 97.88 161 LEU A CA 1
ATOM 1231 C C . LEU A 1 161 ? 3.078 13.291 4.938 1.00 97.88 161 LEU A C 1
ATOM 1233 O O . LEU A 1 161 ? 3.001 14.514 4.829 1.00 97.88 161 LEU A O 1
ATOM 1237 N N . LYS A 1 162 ? 3.821 12.703 5.876 1.00 97.75 162 LYS A N 1
ATOM 1238 C CA . LYS A 1 162 ? 4.632 13.436 6.859 1.00 97.75 162 LYS A CA 1
ATOM 1239 C C . LYS A 1 162 ? 6.061 13.636 6.390 1.00 97.75 162 LYS A C 1
ATOM 1241 O O . LYS A 1 162 ? 6.626 14.706 6.593 1.00 97.75 162 LYS A O 1
ATOM 1246 N N . SER A 1 163 ? 6.636 12.623 5.752 1.00 97.31 163 SER A N 1
ATOM 1247 C CA . SER A 1 163 ? 7.973 12.694 5.171 1.00 97.31 163 SER A CA 1
ATOM 1248 C C . SER A 1 163 ? 8.085 11.790 3.948 1.00 97.31 163 SER A C 1
ATOM 1250 O O . SER A 1 163 ? 7.413 10.762 3.856 1.00 97.31 163 SER A O 1
ATOM 1252 N N . LYS A 1 164 ? 8.943 12.193 3.008 1.00 97.44 164 LYS A N 1
ATOM 1253 C CA . LYS A 1 164 ? 9.335 11.419 1.828 1.00 97.44 164 LYS A CA 1
ATOM 1254 C C . LYS A 1 164 ? 10.764 11.800 1.457 1.00 97.44 164 LYS A C 1
ATOM 1256 O O . LYS A 1 164 ? 11.028 12.955 1.131 1.00 97.44 164 LYS A O 1
ATOM 1261 N N . ASP A 1 165 ? 11.667 10.837 1.532 1.00 97.19 165 ASP A N 1
ATOM 1262 C CA . ASP A 1 165 ? 13.047 10.941 1.074 1.00 97.19 165 ASP A CA 1
ATOM 1263 C C . ASP A 1 165 ? 13.227 9.939 -0.067 1.00 97.19 165 ASP A C 1
ATOM 1265 O O . ASP A 1 165 ? 13.411 8.744 0.155 1.00 97.19 165 ASP A O 1
ATOM 1269 N N . ASP A 1 166 ? 13.137 10.431 -1.300 1.00 92.88 166 ASP A N 1
ATOM 1270 C CA . ASP A 1 166 ? 13.274 9.620 -2.513 1.00 92.88 166 ASP A CA 1
ATOM 1271 C C . ASP A 1 166 ? 14.708 9.095 -2.711 1.00 92.88 166 ASP A C 1
ATOM 1273 O O . ASP A 1 166 ? 14.913 8.106 -3.411 1.00 92.88 166 ASP A O 1
ATOM 1277 N N . VAL A 1 167 ? 15.712 9.724 -2.087 1.00 95.06 167 VAL A N 1
ATOM 1278 C CA . VAL A 1 167 ? 17.114 9.287 -2.181 1.00 95.06 167 VAL A CA 1
ATOM 1279 C C . VAL A 1 167 ? 17.343 8.081 -1.279 1.00 95.06 167 VAL A C 1
ATOM 1281 O O . VAL A 1 167 ? 17.931 7.086 -1.702 1.00 95.06 167 VAL A O 1
ATOM 1284 N N . LYS A 1 168 ? 16.851 8.142 -0.039 1.00 95.19 168 LYS A N 1
ATOM 1285 C CA . LYS A 1 168 ? 16.889 7.001 0.889 1.00 95.19 168 LYS A CA 1
ATOM 1286 C C . LYS A 1 168 ? 15.815 5.963 0.574 1.00 95.19 168 LYS A C 1
ATOM 1288 O O . LYS A 1 168 ? 15.954 4.796 0.941 1.00 95.19 168 LYS A O 1
ATOM 1293 N N . GLY A 1 169 ? 14.764 6.364 -0.136 1.00 96.56 169 GLY A N 1
ATOM 1294 C CA . GLY A 1 169 ? 13.549 5.585 -0.342 1.00 96.56 169 GLY A CA 1
ATOM 1295 C C . GLY A 1 169 ? 12.890 5.270 0.990 1.00 96.56 169 GLY A C 1
ATOM 1296 O O . GLY A 1 169 ? 12.685 4.099 1.291 1.00 96.56 169 GLY A O 1
ATOM 1297 N N . GLU A 1 170 ? 12.637 6.303 1.791 1.00 97.62 170 GLU A N 1
ATOM 1298 C CA . GLU A 1 170 ? 11.957 6.236 3.086 1.00 97.62 170 GLU A CA 1
ATOM 1299 C C . GLU A 1 170 ? 10.792 7.230 3.096 1.00 97.62 170 GLU A C 1
ATOM 1301 O O . GLU A 1 170 ? 10.921 8.356 2.614 1.00 97.62 170 GLU A O 1
ATOM 1306 N N . ALA A 1 171 ? 9.646 6.824 3.638 1.00 98.12 171 ALA A N 1
ATOM 1307 C CA . ALA A 1 171 ? 8.492 7.699 3.793 1.00 98.12 171 ALA A CA 1
ATOM 1308 C C . ALA A 1 171 ? 7.720 7.375 5.070 1.00 98.12 171 ALA A C 1
ATOM 1310 O O . ALA A 1 171 ? 7.721 6.240 5.554 1.00 98.12 171 ALA A O 1
ATOM 1311 N N . VAL A 1 172 ? 7.032 8.387 5.593 1.00 97.94 172 VAL A N 1
ATOM 1312 C CA . VAL A 1 172 ? 6.093 8.243 6.705 1.00 97.94 172 VAL A CA 1
ATOM 1313 C C . VAL A 1 172 ? 4.762 8.859 6.311 1.00 97.94 172 VAL A C 1
ATOM 1315 O O . VAL A 1 172 ? 4.694 10.028 5.923 1.00 97.94 172 VAL A O 1
ATOM 1318 N N . VAL A 1 173 ? 3.697 8.076 6.444 1.00 98.19 173 VAL A N 1
ATOM 1319 C CA . VAL A 1 173 ? 2.312 8.515 6.263 1.00 98.19 173 VAL A CA 1
ATOM 1320 C C . VAL A 1 173 ? 1.603 8.428 7.608 1.00 98.19 173 VAL A C 1
ATOM 1322 O O . VAL A 1 173 ? 1.645 7.399 8.273 1.00 98.19 173 VAL A O 1
ATOM 1325 N N . GLU A 1 174 ? 0.945 9.505 8.013 1.00 97.50 174 GLU A N 1
ATOM 1326 C CA . GLU A 1 174 ? 0.039 9.507 9.157 1.00 97.50 174 GLU A CA 1
ATOM 1327 C C . GLU A 1 174 ? -1.370 9.143 8.698 1.00 97.50 174 GLU A C 1
ATOM 1329 O O . GLU A 1 174 ? -1.856 9.682 7.700 1.00 97.50 174 GLU A O 1
ATOM 1334 N N . VAL A 1 175 ? -2.032 8.270 9.452 1.00 96.81 175 VAL A N 1
ATOM 1335 C CA . VAL A 1 175 ? -3.448 7.946 9.278 1.00 96.81 175 VAL A CA 1
ATOM 1336 C C . VAL A 1 175 ? -4.199 8.365 10.532 1.00 96.81 175 VAL A C 1
ATOM 1338 O O . VAL A 1 175 ? -3.861 7.920 11.628 1.00 96.81 175 VAL A O 1
ATOM 1341 N N . LYS A 1 176 ? -5.222 9.208 10.382 1.00 95.56 176 LYS A N 1
ATOM 1342 C CA . LYS A 1 176 ? -6.161 9.550 11.455 1.00 95.56 176 LYS A CA 1
ATOM 1343 C C . LYS A 1 176 ? -7.508 8.911 11.177 1.00 95.56 176 LYS A C 1
ATOM 1345 O O . LYS A 1 176 ? -8.091 9.133 10.116 1.00 95.56 176 LYS A O 1
ATOM 1350 N N . LYS A 1 177 ? -7.986 8.152 12.155 1.00 92.94 177 LYS A N 1
ATOM 1351 C CA . LYS A 1 177 ? -9.217 7.371 12.093 1.00 92.94 177 LYS A CA 1
ATOM 1352 C C . LYS A 1 177 ? -10.138 7.753 13.238 1.00 92.94 177 LYS A C 1
ATOM 1354 O O . LYS A 1 177 ? -9.682 7.906 14.370 1.00 92.94 177 LYS A O 1
ATOM 1359 N N . GLU A 1 178 ? -11.433 7.830 12.962 1.00 92.00 178 GLU A N 1
ATOM 1360 C CA . GLU A 1 178 ? -12.467 7.969 13.987 1.00 92.00 178 GLU A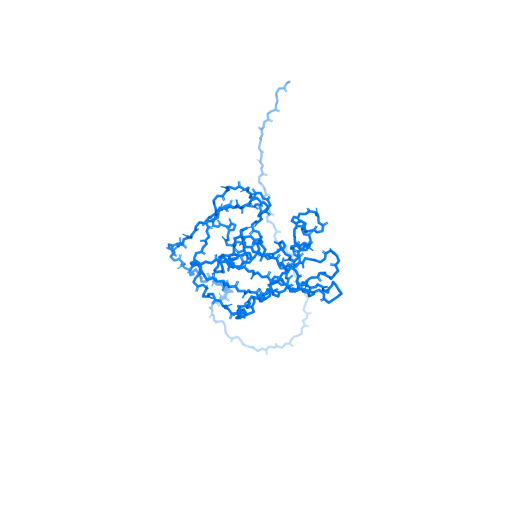 CA 1
ATOM 1361 C C . GLU A 1 178 ? -13.337 6.711 14.039 1.00 92.00 178 GLU A C 1
ATOM 1363 O O . GLU A 1 178 ? -13.883 6.268 13.030 1.00 92.00 178 GLU A O 1
ATOM 1368 N N . LYS A 1 179 ? -13.467 6.111 15.225 1.00 87.81 179 LYS A N 1
ATOM 1369 C CA . LYS A 1 179 ? -14.319 4.938 15.461 1.00 87.81 179 LYS A CA 1
ATOM 1370 C C . LYS A 1 179 ? -14.936 5.033 16.849 1.00 87.81 179 LYS A C 1
ATOM 1372 O O . LYS A 1 179 ? -14.227 5.283 17.819 1.00 87.81 179 LYS A O 1
ATOM 1377 N N . ASP A 1 180 ? -16.253 4.859 16.943 1.00 89.06 180 ASP A N 1
ATOM 1378 C CA . ASP A 1 180 ? -17.006 4.899 18.207 1.00 89.06 180 ASP A CA 1
ATOM 1379 C C . ASP A 1 180 ? -16.727 6.164 19.047 1.00 89.06 180 ASP A C 1
ATOM 1381 O O . ASP A 1 180 ? -16.493 6.099 20.255 1.00 89.06 180 ASP A O 1
ATOM 1385 N N . SER A 1 181 ? -16.702 7.327 18.381 1.00 87.62 181 SER A N 1
ATOM 1386 C CA . SER A 1 181 ? -16.375 8.639 18.973 1.00 87.62 181 SER A CA 1
ATOM 1387 C C . SER A 1 181 ? -14.965 8.754 19.572 1.00 87.62 181 SER A C 1
ATOM 1389 O O . SER A 1 181 ? -14.686 9.700 20.308 1.00 87.62 181 SER A O 1
ATOM 1391 N N . LYS A 1 182 ? -14.061 7.820 19.255 1.00 89.69 182 LYS A N 1
ATOM 1392 C CA . LYS A 1 182 ? -12.637 7.881 19.599 1.00 89.69 182 LYS A CA 1
ATOM 1393 C C . LYS A 1 182 ? -11.807 8.174 18.358 1.00 89.69 182 LYS A C 1
ATOM 1395 O O . LYS A 1 182 ? -12.098 7.658 17.280 1.00 89.69 182 LYS A O 1
ATOM 1400 N N . SER A 1 183 ? -10.764 8.978 18.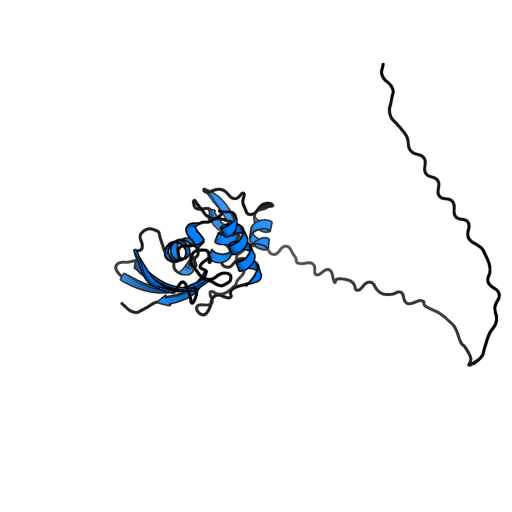539 1.00 90.69 183 SER A N 1
ATOM 1401 C CA . SER A 1 183 ? -9.769 9.272 17.510 1.00 90.69 183 SER A CA 1
ATOM 1402 C C . SER A 1 183 ? -8.531 8.407 17.731 1.00 90.69 183 SER A C 1
ATOM 1404 O O . SER A 1 183 ? -8.075 8.250 18.863 1.00 90.69 183 SER A O 1
ATOM 1406 N N . TYR A 1 184 ? -8.005 7.854 16.646 1.00 92.75 184 TYR A N 1
ATOM 1407 C CA . TYR A 1 184 ? -6.789 7.054 16.608 1.00 92.75 184 TYR A CA 1
ATOM 1408 C C . TYR A 1 184 ? -5.835 7.677 15.597 1.00 92.75 184 TYR A C 1
ATOM 1410 O O . TYR A 1 184 ? -6.256 8.038 14.494 1.00 92.75 184 TYR A O 1
ATOM 1418 N N . THR A 1 185 ? -4.557 7.781 15.954 1.00 95.06 185 THR A N 1
ATOM 1419 C CA . THR A 1 185 ? -3.507 8.227 15.035 1.00 95.06 185 THR A CA 1
ATOM 1420 C C . THR A 1 185 ? -2.505 7.100 14.839 1.00 95.06 185 THR A C 1
ATOM 1422 O O . THR A 1 185 ? -2.104 6.435 15.791 1.00 95.06 185 THR A O 1
ATOM 1425 N N . TYR A 1 186 ? -2.111 6.868 13.592 1.00 94.94 186 TYR A N 1
ATOM 1426 C CA . TYR A 1 186 ? -1.119 5.869 13.226 1.00 94.94 186 TYR A CA 1
ATOM 1427 C C . TYR A 1 186 ? -0.015 6.510 12.402 1.00 94.94 186 TYR A C 1
ATOM 1429 O O . TYR A 1 186 ? -0.293 7.290 11.495 1.00 94.94 186 TYR A O 1
ATOM 1437 N N . GLU A 1 187 ? 1.226 6.126 12.668 1.00 95.50 187 GLU A N 1
ATOM 1438 C CA . GLU A 1 187 ? 2.356 6.363 11.778 1.00 95.50 187 GLU A CA 1
ATOM 1439 C C . GLU A 1 187 ? 2.659 5.087 10.998 1.00 95.50 187 GLU A C 1
ATOM 1441 O O . GLU A 1 187 ? 2.893 4.019 11.571 1.00 95.50 187 GLU A O 1
ATOM 1446 N N . VAL A 1 188 ? 2.651 5.209 9.676 1.00 94.81 188 VAL A N 1
ATOM 1447 C CA . VAL A 1 188 ? 2.938 4.135 8.733 1.00 94.81 188 VAL A CA 1
ATOM 1448 C C . VAL A 1 188 ? 4.287 4.415 8.094 1.00 94.81 188 VAL A C 1
ATOM 1450 O O . VAL A 1 188 ? 4.447 5.406 7.385 1.00 94.81 188 VAL A O 1
ATOM 1453 N N . SER A 1 189 ? 5.265 3.555 8.363 1.00 92.94 189 SER A N 1
ATOM 1454 C CA . SER A 1 189 ? 6.595 3.627 7.763 1.00 92.94 189 SER A CA 1
ATOM 1455 C C . SER A 1 189 ? 6.625 2.823 6.471 1.00 92.94 189 SER A C 1
ATOM 1457 O O . SER A 1 189 ? 6.163 1.679 6.431 1.00 92.94 189 SER A O 1
ATOM 1459 N N . LEU A 1 190 ? 7.193 3.419 5.426 1.00 96.44 190 LEU A N 1
ATOM 1460 C CA . LEU A 1 190 ? 7.377 2.788 4.129 1.00 96.44 190 LEU A CA 1
ATOM 1461 C C . LEU A 1 190 ? 8.827 2.905 3.675 1.00 96.44 190 LEU A C 1
ATOM 1463 O O . LEU A 1 190 ? 9.512 3.884 3.978 1.00 96.44 190 LEU A O 1
ATOM 1467 N N . ILE A 1 191 ? 9.260 1.924 2.888 1.00 95.31 191 ILE A N 1
ATOM 1468 C CA . ILE A 1 191 ? 10.523 1.982 2.154 1.00 95.31 191 ILE A CA 1
ATOM 1469 C C . ILE A 1 191 ? 10.293 1.742 0.667 1.00 95.31 191 ILE A C 1
ATOM 1471 O O . ILE A 1 191 ? 9.285 1.152 0.283 1.00 95.31 191 ILE A O 1
ATOM 1475 N N . GLN A 1 192 ? 11.269 2.121 -0.152 1.00 96.88 192 GLN A N 1
ATOM 1476 C CA . GLN A 1 192 ? 11.409 1.600 -1.507 1.00 96.88 192 GLN A CA 1
ATOM 1477 C C . GLN A 1 192 ? 12.415 0.441 -1.507 1.00 96.88 192 GLN A C 1
ATOM 1479 O O . GLN A 1 192 ? 13.613 0.688 -1.344 1.00 96.88 192 GLN A O 1
ATOM 1484 N N . PRO A 1 193 ? 11.973 -0.826 -1.595 1.00 93.06 193 PRO A N 1
ATOM 1485 C CA . PRO A 1 193 ? 12.854 -1.971 -1.364 1.00 93.06 193 PRO A CA 1
ATOM 1486 C C . PRO A 1 193 ? 13.700 -2.375 -2.580 1.00 93.06 193 PRO A C 1
ATOM 1488 O O . PRO A 1 193 ? 14.665 -3.110 -2.401 1.00 93.06 193 PRO A O 1
ATOM 1491 N N . VAL A 1 194 ? 13.346 -1.927 -3.791 1.00 94.94 194 VAL A N 1
ATOM 1492 C CA . VAL A 1 194 ? 14.007 -2.335 -5.045 1.00 94.94 194 VAL A CA 1
ATOM 1493 C C . VAL A 1 194 ? 14.744 -1.154 -5.664 1.00 94.94 194 VAL A C 1
ATOM 1495 O O . VAL A 1 194 ? 15.950 -1.021 -5.469 1.00 94.94 194 VAL A O 1
ATOM 1498 N N . ASP A 1 195 ? 14.015 -0.271 -6.345 1.00 96.19 195 ASP A N 1
ATOM 1499 C CA . ASP A 1 195 ? 14.565 0.950 -6.924 1.00 96.19 195 ASP A CA 1
ATOM 1500 C C . ASP A 1 195 ? 14.332 2.126 -5.974 1.00 96.19 195 ASP A C 1
ATOM 1502 O O . ASP A 1 195 ? 13.332 2.171 -5.262 1.00 96.19 195 ASP A O 1
ATOM 1506 N N . LYS A 1 196 ? 15.253 3.092 -5.965 1.00 96.50 196 LYS A N 1
ATOM 1507 C CA . LYS A 1 196 ? 15.091 4.365 -5.249 1.00 96.50 196 LYS A CA 1
ATOM 1508 C C . LYS A 1 196 ? 14.662 5.460 -6.218 1.00 96.50 196 LYS A C 1
ATOM 1510 O O . LYS A 1 196 ? 14.949 5.391 -7.414 1.00 96.50 196 LYS A O 1
ATOM 1515 N N . GLY A 1 197 ? 14.034 6.506 -5.701 1.00 95.44 197 GLY A N 1
ATOM 1516 C CA . GLY A 1 197 ? 13.687 7.683 -6.485 1.00 95.44 197 GLY A CA 1
ATOM 1517 C C . GLY A 1 197 ? 12.259 7.651 -7.037 1.00 95.44 197 GLY A C 1
ATOM 1518 O O . GLY A 1 197 ? 11.424 6.880 -6.571 1.00 95.44 197 GLY A O 1
ATOM 1519 N N . PRO A 1 198 ? 11.945 8.474 -8.049 1.00 94.75 198 PRO A N 1
ATOM 1520 C CA . PRO A 1 198 ? 10.567 8.688 -8.505 1.00 94.75 198 PRO A CA 1
ATOM 1521 C C . PRO A 1 198 ? 9.886 7.444 -9.097 1.00 94.75 198 PRO A C 1
ATOM 1523 O O . PRO A 1 198 ? 8.662 7.404 -9.157 1.00 94.75 198 PRO A O 1
ATOM 1526 N N . ASN A 1 199 ? 10.661 6.439 -9.512 1.00 95.06 199 ASN A N 1
ATOM 1527 C CA . ASN A 1 199 ? 10.143 5.195 -10.088 1.00 95.06 199 ASN A CA 1
ATOM 1528 C C . ASN A 1 199 ? 10.140 4.029 -9.089 1.00 95.06 199 ASN A C 1
ATOM 1530 O O . ASN A 1 199 ? 9.679 2.944 -9.430 1.00 95.06 199 ASN A O 1
ATOM 1534 N N . GLY A 1 200 ? 10.668 4.223 -7.879 1.00 96.12 200 GLY A N 1
ATOM 1535 C CA . GLY A 1 200 ? 10.707 3.174 -6.870 1.00 96.12 200 GLY A CA 1
ATOM 1536 C C . GLY A 1 200 ? 9.325 2.916 -6.282 1.00 96.12 200 GLY A C 1
ATOM 1537 O O . GLY A 1 200 ? 8.632 3.842 -5.852 1.00 96.12 200 GLY A O 1
ATOM 1538 N N . ILE A 1 201 ? 8.923 1.651 -6.226 1.00 95.19 201 ILE A N 1
ATOM 1539 C CA . ILE A 1 201 ? 7.688 1.264 -5.540 1.00 95.19 201 ILE A CA 1
ATOM 1540 C C . ILE A 1 201 ? 7.824 1.448 -4.030 1.00 95.19 201 ILE A C 1
ATOM 1542 O O . ILE A 1 201 ? 8.876 1.162 -3.464 1.00 95.19 201 ILE A O 1
ATOM 1546 N N . TRP A 1 202 ? 6.747 1.852 -3.365 1.00 95.94 202 TRP A N 1
ATOM 1547 C CA . TRP A 1 202 ? 6.684 1.899 -1.905 1.00 95.94 202 TRP A CA 1
ATOM 1548 C C . TRP A 1 202 ? 6.129 0.594 -1.326 1.00 95.94 202 TRP A C 1
ATOM 1550 O O . TRP A 1 202 ? 5.251 -0.043 -1.911 1.00 95.94 202 TRP A O 1
ATOM 1560 N N . ALA A 1 203 ? 6.634 0.202 -0.157 1.00 91.06 203 ALA A N 1
ATOM 1561 C CA . ALA A 1 203 ? 6.151 -0.931 0.623 1.00 91.06 203 ALA A CA 1
ATOM 1562 C C . ALA A 1 203 ? 6.092 -0.574 2.108 1.00 91.06 203 ALA A C 1
ATOM 1564 O O . ALA A 1 203 ? 7.032 0.014 2.645 1.00 91.06 203 ALA A O 1
ATOM 1565 N N . ILE A 1 204 ? 4.998 -0.951 2.767 1.00 89.75 204 ILE A N 1
ATOM 1566 C CA . ILE A 1 204 ? 4.805 -0.743 4.204 1.00 89.75 204 ILE A CA 1
ATOM 1567 C C . ILE A 1 204 ? 5.740 -1.682 4.973 1.00 89.75 204 ILE A C 1
ATOM 1569 O O . ILE A 1 204 ? 5.767 -2.883 4.718 1.00 89.75 204 ILE A O 1
ATOM 1573 N N . THR A 1 205 ? 6.491 -1.141 5.929 1.00 84.81 205 THR A N 1
ATOM 1574 C CA . THR A 1 205 ? 7.390 -1.909 6.808 1.00 84.81 205 THR A CA 1
ATOM 1575 C C . THR A 1 205 ? 6.890 -1.967 8.242 1.00 84.81 205 THR A C 1
ATOM 1577 O O . THR A 1 205 ? 7.138 -2.948 8.949 1.00 84.81 205 THR A O 1
ATOM 1580 N N . ALA A 1 206 ? 6.178 -0.930 8.683 1.00 84.81 206 ALA A N 1
ATOM 1581 C CA . ALA A 1 206 ? 5.634 -0.841 10.027 1.00 84.81 206 ALA A CA 1
ATOM 1582 C C . ALA A 1 206 ? 4.402 0.066 10.075 1.00 84.81 206 ALA A C 1
ATOM 1584 O O . ALA A 1 206 ? 4.311 1.054 9.351 1.00 84.81 206 ALA A O 1
ATOM 1585 N N . ILE A 1 207 ? 3.486 -0.255 10.986 1.00 90.12 207 ILE A N 1
ATOM 1586 C CA . ILE A 1 207 ? 2.375 0.606 11.386 1.00 90.12 207 ILE A CA 1
ATOM 1587 C C . ILE A 1 207 ? 2.408 0.677 12.907 1.00 90.12 207 ILE A C 1
ATOM 1589 O O . ILE A 1 207 ? 2.433 -0.358 13.577 1.00 90.12 207 ILE A O 1
ATOM 1593 N N . LYS A 1 208 ? 2.427 1.891 13.450 1.00 89.50 208 LYS A N 1
ATOM 1594 C CA . LYS A 1 208 ? 2.463 2.143 14.888 1.00 89.50 208 LYS A CA 1
ATOM 1595 C C . LYS A 1 208 ? 1.335 3.089 15.265 1.00 89.50 208 LYS A C 1
ATOM 1597 O O . LYS A 1 208 ? 1.237 4.170 14.702 1.00 89.50 208 LYS A O 1
ATOM 1602 N N . GLU A 1 209 ? 0.521 2.705 16.243 1.00 91.81 209 GLU A N 1
ATOM 1603 C CA . GLU A 1 209 ? -0.415 3.637 16.872 1.00 91.81 209 GLU A CA 1
ATOM 1604 C C . GLU A 1 209 ? 0.372 4.655 17.703 1.00 91.81 209 GLU A C 1
ATOM 1606 O O . GLU A 1 209 ? 1.202 4.296 18.547 1.00 91.81 209 GLU A O 1
ATOM 1611 N N . THR A 1 210 ? 0.138 5.931 17.437 1.00 86.75 210 THR A N 1
ATOM 1612 C CA . THR A 1 210 ? 0.652 7.038 18.231 1.00 86.75 210 THR A CA 1
ATOM 1613 C C . THR A 1 210 ? -0.489 7.548 19.100 1.00 86.75 210 THR A C 1
ATOM 1615 O O . THR A 1 210 ? -1.622 7.696 18.642 1.00 86.75 210 THR A O 1
ATOM 1618 N N . GLN A 1 211 ? -0.222 7.751 20.393 1.00 70.81 211 GLN A N 1
ATOM 1619 C CA . GLN A 1 211 ? -1.238 8.330 21.267 1.00 70.81 211 GLN A CA 1
ATOM 1620 C C . GLN A 1 211 ? -1.522 9.759 20.796 1.00 70.81 211 GLN A C 1
ATOM 1622 O O . GLN A 1 211 ? -0.587 10.552 20.658 1.00 70.81 211 GLN A O 1
ATOM 1627 N N . GLY A 1 212 ? -2.795 10.023 20.495 1.00 54.66 212 GLY A N 1
ATOM 1628 C CA . GLY A 1 212 ? -3.325 11.363 20.252 1.00 54.66 212 GLY A CA 1
ATOM 1629 C C . GLY A 1 212 ? -3.523 12.141 21.542 1.00 54.66 212 GLY A C 1
ATOM 1630 O O . GLY A 1 212 ? -3.719 11.495 22.598 1.00 54.66 212 GLY A O 1
#

Foldseek 3Di:
DDDDDDDDDDDDDDDDDDDDDDDDDDDDDDDDDDDDDPDDPPPPPPPPPPDPPVFDWDKDFAAVQDWLLLVCLQAVHDSVVQCVQAVNPDRRPDDGRDIGTHTPDVPPPDQAWDDDDLVSLVVVLVCVVVVRSVLQLPQQSSCARRHHCVVVDDPPWDKAWPDADLQQQKTWIWIWDADPNDIWIKIWIWGQSHDGHSSGGIDTTHIDIDDD

Sequence (212 aa):
MRAKILPVLLSAFFVVFGFILGVGLTKLNTSPSPIAQTSQPKQEVKKQQTQPQKETYKTYTVLPGDTLLGISVKLEVPMDELAKLNGITDANQIKAGQVLKIPISGTTAQTGQIQIDLAKMKEIQDLVNQGNQPWRLDPVEVVKADAPASFEFTALDTYSLKSKDDVKGEAVVEVKKEKDSKSYTYEVSLIQPVDKGPNGIWAITAIKETQG